Protein AF-0000000077102882 (afdb_homodimer)

Organism: NCBI:txid592028

pLDDT: mean 93.63, std 6.02, range [63.16, 98.5]

Foldseek 3Di:
DVVVVQVVQVQEAFVSFDALVRVCVVPVDDSVVVVVVVVVVVVVPADWAWDPPDSIHIGHYPDVVRSVVRVVVVVVVVVVVVVVVVVVVVVVVVVD/DVVVVQVVQVQEAFVSFDALVRVCVVPVDDSVVVVVVVVVVVVVPADWAWDPPDSIHIGHYPDVVRSVVRVVVVVVVVVVVVVVVVVVVVVVVVVD

Secondary structure (DSSP, 8-state):
-HHHHHHHTT-BSGGGPBPHHHHHHHH---HHHHHHHHHHHHHTT---EEE-STT-EEEB-SSHHHHHHHHHHHHHHHHHHHHHHHHHHHHHHHH-/-HHHHHHHTT-BSGGGPBPHHHHHHHH---HHHHHHHHHHHHHTT---EEE-STT-EEEB-SSHHHHHHHHHHHHHHHHHHHHHHHHHHHHHHHH-

Nearest PDB structures (foldseek):
  3v8j-assembly1_A  TM=8.888E-01  e=1.464E+00  Staphylococcus aureus A9781
  1bib-assembly1_A  TM=8.067E-01  e=9.179E-01  Escherichia coli
  4asn-assembly2_C-2  TM=6.740E-01  e=6.576E-01  Priestia megaterium
  8fi3-assembly1_A  TM=7.414E-01  e=1.121E+00  Klebsiella pneumoniae
  8f8u-assembly1_B  TM=8.762E-01  e=2.336E+00  Klebsiella pneumoniae subsp. pneumoniae 1158

Radius of gyration: 17.76 Å; Cα contacts (8 Å, |Δi|>4): 254; chains: 2; bounding box: 36×49×32 Å

Solvent-accessible surface area (backbone atoms only — not comparable to full-atom values): 10430 Å² total; per-residue (Å²): 110,63,66,57,52,31,59,74,64,58,10,51,20,78,94,36,32,41,31,68,67,55,50,23,68,77,68,72,45,52,70,68,55,50,56,51,50,51,52,53,41,26,62,72,61,45,69,71,37,70,40,86,64,83,87,30,24,40,19,34,61,71,47,68,67,50,50,52,50,40,49,52,50,50,52,51,48,43,50,54,51,50,52,32,46,48,43,55,50,51,52,55,56,70,73,93,111,64,67,57,52,30,60,75,65,56,10,52,20,80,93,38,30,41,30,67,66,55,49,25,68,76,69,73,43,49,70,68,56,48,55,50,49,50,52,53,40,25,62,73,62,45,69,70,38,70,42,85,64,82,88,30,23,39,19,34,62,72,47,68,67,49,49,50,51,41,50,52,50,51,52,51,49,43,49,54,50,50,52,32,47,49,43,55,48,50,53,54,56,70,74,93

Sequence (192 aa):
MIEAVLKEHNAVGIENALTITELCILTGKTIREITKAVEDERKSGVLICSRMEGKGGYFMPANDVEIQSQLASFERRIKSQSITLRVFRRYMKERAMIEAVLKEHNAVGIENALTITELCILTGKTIREITKAVEDERKSGVLICSRMEGKGGYFMPANDVEIQSQLASFERRIKSQSITLRVFRRYMKERA

Structure (mmCIF, N/CA/C/O backbone):
data_AF-0000000077102882-model_v1
#
loop_
_entity.id
_entity.type
_entity.pdbx_description
1 polymer 'Helix-turn-helix type 11 domain-containing protein'
#
loop_
_atom_site.group_PDB
_atom_site.id
_atom_site.type_symbol
_atom_site.label_atom_id
_atom_site.label_alt_id
_atom_site.label_comp_id
_atom_site.label_asym_id
_atom_site.label_entity_id
_atom_site.label_seq_id
_atom_site.pdbx_PDB_ins_code
_atom_site.Cartn_x
_atom_site.Cartn_y
_atom_site.Cartn_z
_atom_site.occupancy
_atom_site.B_iso_or_equiv
_atom_site.auth_seq_id
_atom_site.auth_comp_id
_atom_site.auth_asym_id
_atom_site.auth_atom_id
_atom_site.pdbx_PDB_model_num
ATOM 1 N N . MET A 1 1 ? 3.715 10.969 16.172 1 94.31 1 MET A N 1
ATOM 2 C CA . MET A 1 1 ? 5.109 11.062 15.758 1 94.31 1 MET A CA 1
ATOM 3 C C . MET A 1 1 ? 5.219 11.648 14.352 1 94.31 1 MET A C 1
ATOM 5 O O . MET A 1 1 ? 5.848 12.688 14.156 1 94.31 1 MET A O 1
ATOM 9 N N . ILE A 1 2 ? 4.461 11.102 13.328 1 97.94 2 ILE A N 1
ATOM 10 C CA . ILE A 1 2 ? 4.59 11.508 11.93 1 97.94 2 ILE A CA 1
ATOM 11 C C . ILE A 1 2 ? 4.039 12.922 11.758 1 97.94 2 ILE A C 1
ATOM 13 O O . ILE A 1 2 ? 4.695 13.781 11.164 1 97.94 2 ILE A O 1
ATOM 17 N N . GLU A 1 3 ? 2.93 13.117 12.352 1 98.19 3 GLU A N 1
ATOM 18 C CA . GLU A 1 3 ? 2.357 14.461 12.289 1 98.19 3 GLU A CA 1
ATOM 19 C C . GLU A 1 3 ? 3.344 15.508 12.797 1 98.19 3 GLU A C 1
ATOM 21 O O . GLU A 1 3 ? 3.514 16.562 12.18 1 98.19 3 GLU A O 1
ATOM 26 N N . ALA A 1 4 ? 3.936 15.188 13.914 1 97.94 4 ALA A N 1
ATOM 27 C CA . ALA A 1 4 ? 4.883 16.109 14.531 1 97.94 4 ALA A CA 1
ATOM 28 C C . ALA A 1 4 ? 6.043 16.422 13.586 1 97.94 4 ALA A C 1
ATOM 30 O O . ALA A 1 4 ? 6.441 17.578 13.43 1 97.94 4 ALA A O 1
ATOM 31 N N . VAL A 1 5 ? 6.57 15.43 12.922 1 98.31 5 VAL A N 1
ATOM 32 C CA . VAL A 1 5 ? 7.699 15.578 12.008 1 98.31 5 VAL A CA 1
ATOM 33 C C . VAL A 1 5 ? 7.277 16.406 10.797 1 98.31 5 VAL A C 1
ATOM 35 O O . VAL A 1 5 ? 8.016 17.281 10.344 1 98.31 5 VAL A O 1
ATOM 38 N N . LEU A 1 6 ? 6.078 16.141 10.289 1 98.5 6 LEU A N 1
ATOM 39 C CA . LEU A 1 6 ? 5.59 16.891 9.133 1 98.5 6 LEU A CA 1
ATOM 40 C C . LEU A 1 6 ? 5.438 18.375 9.461 1 98.5 6 LEU A C 1
ATOM 42 O O . LEU A 1 6 ? 5.832 19.234 8.664 1 98.5 6 LEU A O 1
ATOM 46 N N . LYS A 1 7 ? 4.953 18.594 10.625 1 97.81 7 LYS A N 1
ATOM 47 C CA . LYS A 1 7 ? 4.754 19.984 11.039 1 97.81 7 LYS A CA 1
ATOM 48 C C . LYS A 1 7 ? 6.09 20.672 11.297 1 97.81 7 LYS A C 1
ATOM 50 O O . LYS A 1 7 ? 6.289 21.828 10.875 1 97.81 7 LYS A O 1
ATOM 55 N N . GLU A 1 8 ? 6.945 19.984 11.914 1 98 8 GLU A N 1
ATOM 56 C CA . GLU A 1 8 ? 8.25 20.547 12.234 1 98 8 GLU A CA 1
ATOM 57 C C . GLU A 1 8 ? 9.023 20.906 10.961 1 98 8 GLU A C 1
ATOM 59 O O . GLU A 1 8 ? 9.789 21.875 10.945 1 98 8 GLU A O 1
ATOM 64 N N . HIS A 1 9 ? 8.719 20.219 9.922 1 98.19 9 HIS A N 1
ATOM 65 C CA . HIS A 1 9 ? 9.469 20.438 8.688 1 98.19 9 HIS A CA 1
ATOM 66 C C . HIS A 1 9 ? 8.609 21.109 7.625 1 98.19 9 HIS A C 1
ATOM 68 O O . HIS A 1 9 ? 8.945 21.062 6.438 1 98.19 9 HIS A O 1
ATOM 74 N N . ASN A 1 10 ? 7.473 21.578 7.988 1 97.94 10 ASN A N 1
ATOM 75 C CA . ASN A 1 10 ? 6.57 22.344 7.148 1 97.94 10 ASN A CA 1
ATOM 76 C C . ASN A 1 10 ? 6.145 21.562 5.91 1 97.94 10 ASN A C 1
ATOM 78 O O . ASN A 1 10 ? 6.125 22.109 4.805 1 97.94 10 ASN A O 1
ATOM 82 N N . ALA A 1 11 ? 5.918 20.328 6.188 1 98.25 11 ALA A N 1
ATOM 83 C CA . ALA A 1 11 ? 5.402 19.5 5.098 1 98.25 11 ALA A CA 1
ATOM 84 C C . ALA A 1 11 ? 3.895 19.688 4.945 1 98.25 11 ALA A C 1
ATOM 86 O O . ALA A 1 11 ? 3.127 18.75 5.176 1 98.25 11 ALA A O 1
ATOM 87 N N . VAL A 1 12 ? 3.596 20.906 4.516 1 97.94 12 VAL A N 1
ATOM 88 C CA . VAL A 1 12 ? 2.211 21.266 4.238 1 97.94 12 VAL A CA 1
ATOM 89 C C . VAL A 1 12 ? 2.01 21.422 2.732 1 97.94 12 VAL A C 1
ATOM 91 O O . VAL A 1 12 ? 2.67 22.25 2.098 1 97.94 12 VAL A O 1
ATOM 94 N N . GLY A 1 13 ? 1.126 20.594 2.152 1 97.5 13 GLY A N 1
ATOM 95 C CA . GLY A 1 13 ? 0.905 20.594 0.714 1 97.5 13 GLY A CA 1
ATOM 96 C C . GLY A 1 13 ? 1.833 19.641 -0.029 1 97.5 13 GLY A C 1
ATOM 97 O O . GLY A 1 13 ? 2.973 19.438 0.388 1 97.5 13 GLY A O 1
ATOM 98 N N . ILE A 1 14 ? 1.333 19.156 -1.112 1 95.69 14 ILE A N 1
ATOM 99 C CA . ILE A 1 14 ? 2.025 18.141 -1.888 1 95.69 14 ILE A CA 1
ATOM 100 C C . ILE A 1 14 ? 3.406 18.641 -2.299 1 95.69 14 ILE A C 1
ATOM 102 O O . ILE A 1 14 ? 4.363 17.875 -2.375 1 95.69 14 ILE A O 1
ATOM 106 N N . GLU A 1 15 ? 3.553 19.922 -2.525 1 95.12 15 GLU A N 1
ATOM 107 C CA . GLU A 1 15 ? 4.812 20.484 -2.998 1 95.12 15 GLU A CA 1
ATOM 108 C C . GLU A 1 15 ? 5.891 20.406 -1.922 1 95.12 15 GLU A C 1
ATOM 110 O O . GLU A 1 15 ? 7.082 20.531 -2.221 1 95.12 15 GLU A O 1
ATOM 115 N N . ASN A 1 16 ? 5.469 20.188 -0.679 1 97 16 ASN A N 1
ATOM 116 C CA . ASN A 1 16 ? 6.398 20.156 0.446 1 97 16 ASN A CA 1
ATOM 117 C C . ASN A 1 16 ? 6.457 18.766 1.085 1 97 16 ASN A C 1
ATOM 119 O O . ASN A 1 16 ? 6.957 18.609 2.199 1 97 16 ASN A O 1
ATOM 123 N N . ALA A 1 17 ? 5.957 17.75 0.398 1 97.69 17 ALA A N 1
ATOM 124 C CA . ALA A 1 17 ? 5.863 16.391 0.946 1 97.69 17 ALA A CA 1
ATOM 125 C C . ALA A 1 17 ? 7.238 15.867 1.337 1 97.69 17 ALA A C 1
ATOM 127 O O . ALA A 1 17 ? 8.242 16.188 0.693 1 97.69 17 ALA A O 1
ATOM 128 N N . LEU A 1 18 ? 7.246 15.086 2.367 1 97.38 18 LEU A N 1
ATOM 129 C CA . LEU A 1 18 ? 8.438 14.344 2.75 1 97.38 18 LEU A CA 1
ATOM 130 C C . LEU A 1 18 ? 8.367 12.906 2.25 1 97.38 18 LEU A C 1
ATOM 132 O O . LEU A 1 18 ? 7.371 12.219 2.471 1 97.38 18 LEU A O 1
ATOM 136 N N . THR A 1 19 ? 9.406 12.547 1.619 1 95.12 19 THR A N 1
ATOM 137 C CA . THR A 1 19 ? 9.461 11.172 1.137 1 95.12 19 THR A CA 1
ATOM 138 C C . THR A 1 19 ? 9.625 10.195 2.299 1 95.12 19 THR A C 1
ATOM 140 O O . THR A 1 19 ? 10.023 10.586 3.395 1 95.12 19 THR A O 1
ATOM 143 N N . ILE A 1 20 ? 9.344 8.953 1.983 1 90.75 20 ILE A N 1
ATOM 144 C CA . ILE A 1 20 ? 9.508 7.922 3 1 90.75 20 ILE A CA 1
ATOM 145 C C . ILE A 1 20 ? 10.969 7.852 3.436 1 90.75 20 ILE A C 1
ATOM 147 O O . ILE A 1 20 ? 11.258 7.648 4.617 1 90.75 20 ILE A O 1
ATOM 151 N N . THR A 1 21 ? 11.844 8.055 2.49 1 91.69 21 THR A N 1
ATOM 152 C CA . THR A 1 21 ? 13.273 8.055 2.803 1 91.69 21 THR A CA 1
ATOM 153 C C . THR A 1 21 ? 13.617 9.188 3.766 1 91.69 21 THR A C 1
ATOM 155 O O . THR A 1 21 ? 14.336 8.977 4.742 1 91.69 21 THR A O 1
ATOM 158 N N . GLU A 1 22 ? 13.125 10.336 3.504 1 96.5 22 GLU A N 1
ATOM 159 C CA . GLU A 1 22 ? 13.352 11.477 4.387 1 96.5 22 GLU A CA 1
ATOM 160 C C . GLU A 1 22 ? 12.789 11.219 5.781 1 96.5 22 GLU A C 1
ATOM 162 O O . GLU A 1 22 ? 13.43 11.523 6.785 1 96.5 22 GLU A O 1
ATOM 167 N N . LEU A 1 23 ? 11.641 10.641 5.887 1 97.38 23 LEU A N 1
ATOM 168 C CA . LEU A 1 23 ? 11.016 10.344 7.168 1 97.38 23 LEU A CA 1
ATOM 169 C C . LEU A 1 23 ? 11.828 9.305 7.941 1 97.38 23 LEU A C 1
ATOM 171 O O . LEU A 1 23 ? 11.961 9.406 9.164 1 97.38 23 LEU A O 1
ATOM 175 N N . CYS A 1 24 ? 12.359 8.359 7.164 1 96.12 24 CYS A N 1
ATOM 176 C CA . CYS A 1 24 ? 13.219 7.375 7.809 1 96.12 24 CYS A CA 1
ATOM 177 C C . CYS A 1 24 ? 14.438 8.039 8.438 1 96.12 24 CYS A C 1
ATOM 179 O O . CYS A 1 24 ? 14.789 7.742 9.578 1 96.12 24 CYS A O 1
ATOM 181 N N . ILE A 1 25 ? 15.039 8.883 7.727 1 97.12 25 ILE A N 1
ATOM 182 C CA . ILE A 1 25 ? 16.25 9.562 8.188 1 97.12 25 ILE A CA 1
ATOM 183 C C . ILE A 1 25 ? 15.906 10.453 9.383 1 97.12 25 ILE A C 1
ATOM 185 O O . ILE A 1 25 ? 16.609 10.438 10.398 1 97.12 25 ILE A O 1
ATOM 189 N N . LEU A 1 26 ? 14.836 11.156 9.344 1 97 26 LEU A N 1
ATOM 190 C CA . LEU A 1 26 ? 14.461 12.133 10.359 1 97 26 LEU A CA 1
ATOM 191 C C . LEU A 1 26 ? 14.023 11.438 11.641 1 97 26 LEU A C 1
ATOM 193 O O . LEU A 1 26 ? 14.203 11.977 12.734 1 97 26 LEU A O 1
ATOM 197 N N . THR A 1 27 ? 13.461 10.203 11.547 1 97.06 27 THR A N 1
ATOM 198 C CA . THR A 1 27 ? 12.859 9.562 12.719 1 97.06 27 THR A CA 1
ATOM 199 C C . THR A 1 27 ? 13.727 8.398 13.195 1 97.06 27 THR A C 1
ATOM 201 O O . THR A 1 27 ? 13.555 7.91 14.312 1 97.06 27 THR A O 1
ATOM 204 N N . GLY A 1 28 ? 14.57 7.832 12.312 1 96.75 28 GLY A N 1
ATOM 205 C CA . GLY A 1 28 ? 15.344 6.641 12.609 1 96.75 28 GLY A CA 1
ATOM 206 C C . GLY A 1 28 ? 14.516 5.367 12.57 1 96.75 28 GLY A C 1
ATOM 207 O O . GLY A 1 28 ? 14.906 4.352 13.148 1 96.75 28 GLY A O 1
ATOM 208 N N . LYS A 1 29 ? 13.367 5.445 11.969 1 96.31 29 LYS A N 1
ATOM 209 C CA . LYS A 1 29 ? 12.469 4.301 11.883 1 96.31 29 LYS A CA 1
ATOM 210 C C . LYS A 1 29 ? 12.555 3.631 10.516 1 96.31 29 LYS A C 1
ATOM 212 O O . LYS A 1 29 ? 13.023 4.238 9.555 1 96.31 29 LYS A O 1
ATOM 217 N N . THR A 1 30 ? 12.086 2.418 10.477 1 90.06 30 THR A N 1
ATOM 218 C CA . THR A 1 30 ? 12.031 1.687 9.219 1 90.06 30 THR A CA 1
ATOM 219 C C . THR A 1 30 ? 10.812 2.115 8.398 1 90.06 30 THR A C 1
ATOM 221 O O . THR A 1 30 ? 9.922 2.785 8.914 1 90.06 30 THR A O 1
ATOM 224 N N . ILE A 1 31 ? 10.828 1.719 7.164 1 86.06 31 ILE A N 1
ATOM 225 C CA . ILE A 1 31 ? 9.711 1.995 6.273 1 86.06 31 ILE A CA 1
ATOM 226 C C . ILE A 1 31 ? 8.43 1.411 6.859 1 86.06 31 ILE A C 1
ATOM 228 O O . ILE A 1 31 ? 7.391 2.078 6.887 1 86.06 31 ILE A O 1
ATOM 232 N N . ARG A 1 32 ? 8.492 0.225 7.359 1 85.94 32 ARG A N 1
ATOM 233 C CA . ARG A 1 32 ? 7.34 -0.455 7.941 1 85.94 32 ARG A CA 1
ATOM 234 C C . ARG A 1 32 ? 6.805 0.31 9.148 1 85.94 32 ARG A C 1
ATOM 236 O O . ARG A 1 32 ? 5.59 0.476 9.289 1 85.94 32 ARG A O 1
ATOM 243 N N . GLU A 1 33 ? 7.699 0.762 9.984 1 92.44 33 GLU A N 1
ATOM 244 C CA . GLU A 1 33 ? 7.297 1.505 11.172 1 92.44 33 GLU A CA 1
ATOM 245 C C . GLU A 1 33 ? 6.652 2.838 10.797 1 92.44 33 GLU A C 1
ATOM 247 O O . GLU A 1 33 ? 5.703 3.279 11.445 1 92.44 33 GLU A O 1
ATOM 252 N N . ILE A 1 34 ? 7.152 3.479 9.75 1 94.12 34 ILE A N 1
ATOM 253 C CA . ILE A 1 34 ? 6.594 4.75 9.297 1 94.12 34 ILE A CA 1
ATOM 254 C C . ILE A 1 34 ? 5.184 4.531 8.758 1 94.12 34 ILE A C 1
ATOM 256 O O . ILE A 1 34 ? 4.25 5.238 9.141 1 94.12 34 ILE A O 1
ATOM 260 N N . THR A 1 35 ? 5.07 3.572 7.898 1 91.31 35 THR A N 1
ATOM 261 C CA . THR A 1 35 ? 3.773 3.305 7.285 1 91.31 35 THR A CA 1
ATOM 262 C C . THR A 1 35 ? 2.742 2.93 8.344 1 91.31 35 THR A C 1
ATOM 264 O O . THR A 1 35 ? 1.597 3.381 8.289 1 91.31 35 THR A O 1
ATOM 267 N N . LYS A 1 36 ? 3.119 2.174 9.312 1 92.75 36 LYS A N 1
ATOM 268 C CA . LYS A 1 36 ? 2.23 1.819 10.414 1 92.75 36 LYS A CA 1
ATOM 269 C C . LYS A 1 36 ? 1.831 3.053 11.219 1 92.75 36 LYS A C 1
ATOM 271 O O . LYS A 1 36 ? 0.669 3.201 11.602 1 92.75 36 LYS A O 1
ATOM 276 N N . ALA A 1 37 ? 2.805 3.855 11.547 1 96.25 37 ALA A N 1
ATOM 277 C CA . ALA A 1 37 ? 2.541 5.07 12.312 1 96.25 37 ALA A CA 1
ATOM 278 C C . ALA A 1 37 ? 1.587 5.996 11.562 1 96.25 37 ALA A C 1
ATOM 280 O O . ALA A 1 37 ? 0.687 6.59 12.156 1 96.25 37 ALA A O 1
ATOM 281 N N . VAL A 1 38 ? 1.77 6.172 10.25 1 97.12 38 VAL A N 1
ATOM 282 C CA . VAL A 1 38 ? 0.879 6.984 9.422 1 97.12 38 VAL A CA 1
ATOM 283 C C . VAL A 1 38 ? -0.546 6.441 9.516 1 97.12 38 VAL A C 1
ATOM 285 O O . VAL A 1 38 ? -1.491 7.203 9.734 1 97.12 38 VAL A O 1
ATOM 288 N N . GLU A 1 39 ? -0.665 5.172 9.391 1 95.88 39 GLU A N 1
ATOM 289 C CA . GLU A 1 39 ? -1.979 4.539 9.445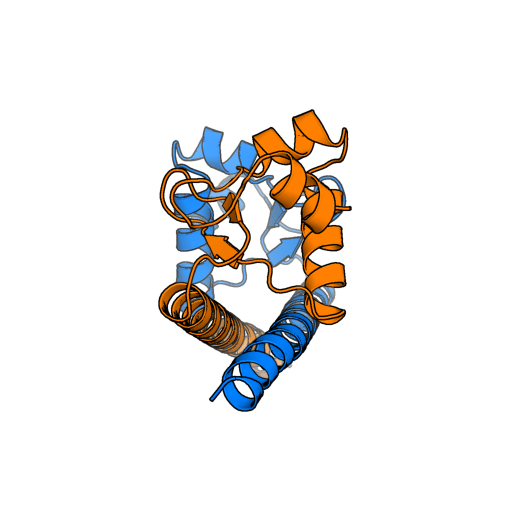 1 95.88 39 GLU A CA 1
ATOM 290 C C . GLU A 1 39 ? -2.648 4.77 10.797 1 95.88 39 GLU A C 1
ATOM 292 O O . GLU A 1 39 ? -3.828 5.121 10.859 1 95.88 39 GLU A O 1
ATOM 297 N N . ASP A 1 40 ? -1.915 4.562 11.773 1 96.62 40 ASP A N 1
ATOM 298 C CA . ASP A 1 40 ? -2.455 4.719 13.125 1 96.62 40 ASP A CA 1
ATOM 299 C C . ASP A 1 40 ? -2.904 6.16 13.367 1 96.62 40 ASP A C 1
ATOM 301 O O . ASP A 1 40 ? -3.957 6.395 13.969 1 96.62 40 ASP A O 1
ATOM 305 N N . GLU A 1 41 ? -2.133 7.07 12.992 1 97.88 41 GLU A N 1
ATOM 306 C CA . GLU A 1 41 ? -2.469 8.477 13.195 1 97.88 41 GLU A CA 1
ATOM 307 C C . GLU A 1 41 ? -3.672 8.883 12.352 1 97.88 41 GLU A C 1
ATOM 309 O O . GLU A 1 41 ? -4.516 9.664 12.797 1 97.88 41 GLU A O 1
ATOM 314 N N . ARG A 1 42 ? -3.719 8.367 11.133 1 97 42 ARG A N 1
ATOM 315 C CA . ARG A 1 42 ? -4.91 8.609 10.32 1 97 42 ARG A CA 1
ATOM 316 C C . ARG A 1 42 ? -6.164 8.117 11.031 1 97 42 ARG A C 1
ATOM 318 O O . ARG A 1 42 ? -7.164 8.836 11.102 1 97 42 ARG A O 1
ATOM 325 N N . LYS A 1 43 ? -6.098 6.992 11.539 1 95.56 43 LYS A N 1
ATOM 326 C CA . LYS A 1 43 ? -7.242 6.387 12.211 1 95.56 43 LYS A CA 1
ATOM 327 C C . LYS A 1 43 ? -7.633 7.18 13.453 1 95.56 43 LYS A C 1
ATOM 329 O O . LYS A 1 43 ? -8.805 7.199 13.844 1 95.56 43 LYS A O 1
ATOM 334 N N . SER A 1 44 ? -6.645 7.82 13.992 1 95.81 44 SER A N 1
ATOM 335 C CA . SER A 1 44 ? -6.891 8.602 15.203 1 95.81 44 SER A CA 1
ATOM 336 C C . SER A 1 44 ? -7.391 10 14.859 1 95.81 44 SER A C 1
ATOM 338 O O . SER A 1 44 ? -7.629 10.82 15.75 1 95.81 44 SER A O 1
ATOM 340 N N . GLY A 1 45 ? -7.395 10.312 13.57 1 95.12 45 GLY A N 1
ATOM 341 C CA . GLY A 1 45 ? -8.031 11.57 13.195 1 95.12 45 GLY A CA 1
ATOM 342 C C . GLY A 1 45 ? -7.086 12.547 12.531 1 95.12 45 GLY A C 1
ATOM 343 O O . GLY A 1 45 ? -7.488 13.656 12.164 1 95.12 45 GLY A O 1
ATOM 344 N N . VAL A 1 46 ? -5.875 12.188 12.406 1 96.94 46 VAL A N 1
ATOM 345 C CA . VAL A 1 46 ? -4.906 13.086 11.789 1 96.94 46 VAL A CA 1
ATOM 346 C C . VAL A 1 46 ? -4.996 12.977 10.273 1 96.94 46 VAL A C 1
ATOM 348 O O . VAL A 1 46 ? -4.992 11.875 9.719 1 96.94 46 VAL A O 1
ATOM 351 N N . LEU A 1 47 ? -5.031 14.117 9.57 1 97.56 47 LEU A N 1
ATOM 352 C CA . LEU A 1 47 ? -5.199 14.117 8.117 1 97.56 47 LEU A CA 1
ATOM 353 C C . LEU A 1 47 ? -3.848 14.109 7.414 1 97.56 47 LEU A C 1
ATOM 355 O O . LEU A 1 47 ? -3.416 15.133 6.879 1 97.56 47 LEU A O 1
ATOM 359 N N . ILE A 1 48 ? -3.277 12.969 7.395 1 98.31 48 ILE A N 1
ATOM 360 C CA . ILE A 1 48 ? -2.025 12.805 6.664 1 98.31 48 ILE A CA 1
ATOM 361 C C . ILE A 1 48 ? -2.318 12.328 5.242 1 98.31 48 ILE A C 1
ATOM 363 O O . ILE A 1 48 ? -2.943 11.281 5.047 1 98.31 48 ILE A O 1
ATOM 367 N N . CYS A 1 49 ? -1.881 13.086 4.273 1 97.94 49 CYS A N 1
ATOM 368 C CA . CYS A 1 49 ? -2.01 12.711 2.869 1 97.94 49 CYS A CA 1
ATOM 369 C C . CYS A 1 49 ? -0.75 12.008 2.371 1 97.94 49 CYS A C 1
ATOM 371 O O . CYS A 1 49 ? 0.327 12.188 2.945 1 97.94 49 CYS A O 1
ATOM 373 N N . SER A 1 50 ? -0.951 11.242 1.345 1 96.5 50 SER A N 1
ATOM 374 C CA . SER A 1 50 ? 0.178 10.555 0.722 1 96.5 50 SER A CA 1
ATOM 375 C C . SER A 1 50 ? 0.024 10.5 -0.794 1 96.5 50 SER A C 1
ATOM 377 O O . SER A 1 50 ? -1.096 10.461 -1.309 1 96.5 50 SER A O 1
ATOM 379 N N . ARG A 1 51 ? 1.106 10.57 -1.451 1 91.12 51 ARG A N 1
ATOM 380 C CA . ARG A 1 51 ? 1.162 10.406 -2.9 1 91.12 51 ARG A CA 1
ATOM 381 C C . ARG A 1 51 ? 2.299 9.469 -3.301 1 91.12 51 ARG A C 1
ATOM 383 O O . ARG A 1 51 ? 3.418 9.594 -2.797 1 91.12 51 ARG A O 1
ATOM 390 N N . MET A 1 52 ? 2.016 8.484 -4.117 1 78.19 52 MET A N 1
ATOM 391 C CA . MET A 1 52 ? 2.994 7.492 -4.559 1 78.19 52 MET A CA 1
ATOM 392 C C . MET A 1 52 ? 3.615 7.902 -5.891 1 78.19 52 MET A C 1
ATOM 394 O O . MET A 1 52 ? 4.676 7.398 -6.266 1 78.19 52 MET A O 1
ATOM 398 N N . GLU A 1 53 ? 2.992 8.844 -6.594 1 76.5 53 GLU A N 1
ATOM 399 C CA . GLU A 1 53 ? 3.477 9.242 -7.914 1 76.5 53 GLU A CA 1
ATOM 400 C C . GLU A 1 53 ? 4.453 10.406 -7.816 1 76.5 53 GLU A C 1
ATOM 402 O O . GLU A 1 53 ? 4.305 11.281 -6.953 1 76.5 53 GLU A O 1
ATOM 407 N N . GLY A 1 54 ? 5.465 10.367 -8.766 1 75.75 54 GLY A N 1
ATOM 408 C CA . GLY A 1 54 ? 6.461 11.43 -8.734 1 75.75 54 GLY A CA 1
ATOM 409 C C . GLY A 1 54 ? 7.391 11.344 -7.543 1 75.75 54 GLY A C 1
ATOM 410 O O . GLY A 1 54 ? 7.859 10.266 -7.188 1 75.75 54 GLY A O 1
ATOM 411 N N . LYS A 1 55 ? 7.891 12.664 -7.008 1 73.94 55 LYS A N 1
ATOM 412 C CA . LYS A 1 55 ? 8.711 12.633 -5.801 1 73.94 55 LYS A CA 1
ATOM 413 C C . LYS A 1 55 ? 7.957 12 -4.637 1 73.94 55 LYS A C 1
ATOM 415 O O . LYS A 1 55 ? 8.516 11.195 -3.891 1 73.94 55 LYS A O 1
ATOM 420 N N . GLY A 1 56 ? 6.543 12.281 -4.684 1 82.44 56 GLY A N 1
ATOM 421 C CA . GLY A 1 56 ? 5.59 11.695 -3.754 1 82.44 56 GLY A CA 1
ATOM 422 C C . GLY A 1 56 ? 5.996 11.867 -2.301 1 82.44 56 GLY A C 1
ATOM 423 O O . GLY A 1 56 ? 6.848 12.695 -1.981 1 82.44 56 GLY A O 1
ATOM 424 N N . GLY A 1 57 ? 5.254 11.312 -1.321 1 95.19 57 GLY A N 1
ATOM 425 C CA . GLY A 1 57 ? 5.508 11.367 0.11 1 95.19 57 GLY A CA 1
ATOM 426 C C . GLY A 1 57 ? 4.277 11.719 0.922 1 95.19 57 GLY A C 1
ATOM 427 O O . GLY A 1 57 ? 3.15 11.547 0.458 1 95.19 57 GLY A O 1
ATOM 428 N N . TYR A 1 58 ? 4.625 12.07 2.121 1 98.12 58 TYR A N 1
ATOM 429 C CA . TYR A 1 58 ? 3.582 12.359 3.1 1 98.12 58 TYR A CA 1
ATOM 430 C C . TYR A 1 58 ? 3.549 13.844 3.436 1 98.12 58 TYR A C 1
ATOM 432 O O . TYR A 1 58 ? 4.594 14.5 3.482 1 98.12 58 TYR A O 1
ATOM 440 N N . PHE A 1 59 ? 2.371 14.38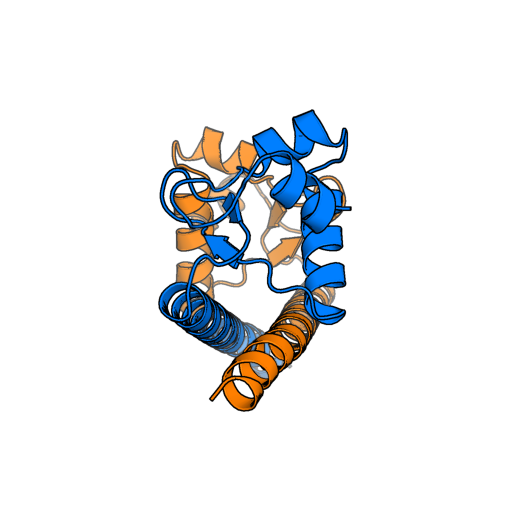3 3.646 1 98.5 59 PHE A N 1
ATOM 441 C CA . PHE A 1 59 ? 2.229 15.805 3.932 1 98.5 59 PHE A CA 1
ATOM 442 C C . PHE A 1 59 ? 0.894 16.094 4.609 1 98.5 59 PHE A C 1
ATOM 444 O O . PHE A 1 59 ? -0.04 15.297 4.516 1 98.5 59 PHE A O 1
ATOM 451 N N . MET A 1 60 ? 0.884 17.188 5.34 1 98.31 60 MET A N 1
ATOM 452 C CA . MET A 1 60 ? -0.386 17.75 5.793 1 98.31 60 MET A CA 1
ATOM 453 C C . MET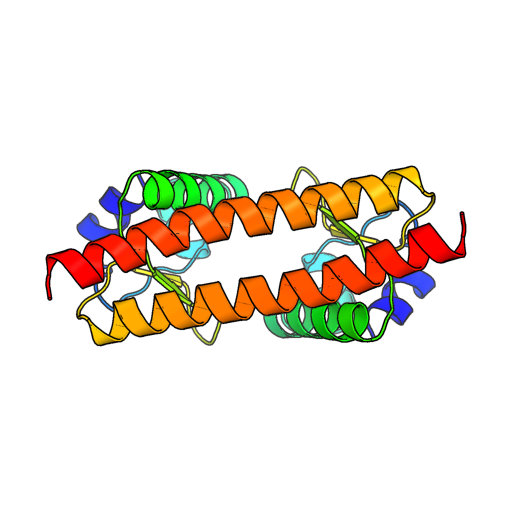 A 1 60 ? -1.097 18.469 4.652 1 98.31 60 MET A C 1
ATOM 455 O O . MET A 1 60 ? -0.461 19.188 3.869 1 98.31 60 MET A O 1
ATOM 459 N N . PRO A 1 61 ? -2.438 18.281 4.578 1 97.94 61 PRO A N 1
ATOM 460 C CA . PRO A 1 61 ? -3.121 18.984 3.492 1 97.94 61 PRO A CA 1
ATOM 461 C C . PRO A 1 61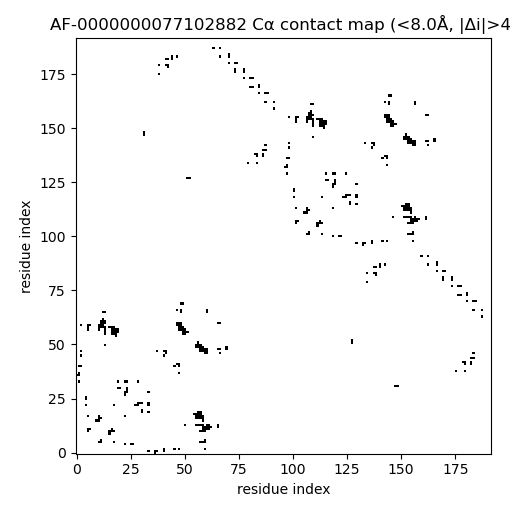 ? -3.09 20.516 3.66 1 97.94 61 PRO A C 1
ATOM 463 O O . PRO A 1 61 ? -3.205 21.016 4.781 1 97.94 61 PRO A O 1
ATOM 466 N N . ALA A 1 62 ? -2.91 21.203 2.465 1 97.44 62 ALA A N 1
ATOM 467 C CA . ALA A 1 62 ? -2.889 22.672 2.482 1 97.44 62 ALA A CA 1
ATOM 468 C C . ALA A 1 62 ? -4.293 23.234 2.307 1 97.44 62 ALA A C 1
ATOM 470 O O . ALA A 1 62 ? -4.555 24.391 2.676 1 97.44 62 ALA A O 1
ATOM 471 N N . ASN A 1 63 ? -5.184 22.406 1.637 1 96.25 63 ASN A N 1
ATOM 472 C CA . ASN A 1 63 ? -6.535 22.875 1.329 1 96.25 63 ASN A CA 1
ATOM 473 C C . ASN A 1 63 ? -7.488 21.703 1.105 1 96.25 63 ASN A C 1
ATOM 475 O O . ASN A 1 63 ? -7.078 20.547 1.169 1 96.25 63 ASN A O 1
ATOM 479 N N . ASP A 1 64 ? -8.727 22.078 0.79 1 94.75 64 ASP A N 1
ATOM 480 C CA . ASP A 1 64 ? -9.766 21.062 0.646 1 94.75 64 ASP A CA 1
ATOM 481 C C . ASP A 1 64 ? -9.547 20.234 -0.614 1 94.75 64 ASP A C 1
ATOM 483 O O . ASP A 1 64 ? -9.922 19.062 -0.664 1 94.75 64 ASP A O 1
ATOM 487 N N . VAL A 1 65 ? -8.914 20.859 -1.548 1 96.06 65 VAL A N 1
ATOM 488 C CA . VAL A 1 65 ? -8.672 20.156 -2.803 1 96.06 65 VAL A CA 1
ATOM 489 C C . VAL A 1 65 ? -7.746 18.969 -2.553 1 96.06 65 VAL A C 1
ATOM 491 O O . VAL A 1 65 ? -7.961 17.875 -3.096 1 96.06 65 VAL A O 1
ATOM 494 N N . GLU A 1 66 ? -6.793 19.125 -1.669 1 96.38 66 GLU A N 1
ATOM 495 C CA . GLU A 1 66 ? -5.863 18.047 -1.351 1 96.38 66 GLU A CA 1
ATOM 496 C C . GLU A 1 66 ? -6.535 16.969 -0.512 1 96.38 66 GLU A C 1
ATOM 498 O O . GLU A 1 66 ? -6.227 15.781 -0.654 1 96.38 66 GLU A O 1
ATOM 503 N N . ILE A 1 67 ? -7.445 17.359 0.33 1 96.44 67 ILE A N 1
ATOM 504 C CA . ILE A 1 67 ? -8.203 16.391 1.117 1 96.44 67 ILE A CA 1
ATOM 505 C C . ILE A 1 67 ? -9.094 15.562 0.196 1 96.44 67 ILE A C 1
ATOM 507 O O . ILE A 1 67 ? -9.133 14.336 0.302 1 96.44 67 ILE A O 1
ATOM 511 N N . GLN A 1 68 ? -9.719 16.25 -0.737 1 96 68 GLN A N 1
ATOM 512 C CA . GLN A 1 68 ? -10.578 15.562 -1.691 1 96 68 GLN A CA 1
ATOM 513 C C . GLN A 1 68 ? -9.773 14.609 -2.566 1 96 68 GLN A C 1
ATOM 515 O O . GLN A 1 68 ? -10.227 13.508 -2.877 1 96 68 GLN A O 1
ATOM 520 N N . SER A 1 69 ? -8.602 15.086 -2.932 1 95.38 69 SER A N 1
ATOM 521 C CA . SER A 1 69 ? -7.73 14.234 -3.732 1 95.38 69 SER A CA 1
ATOM 522 C C . SER A 1 69 ? -7.324 12.984 -2.965 1 95.38 69 SER A C 1
ATOM 524 O O . SER A 1 69 ? -7.254 11.891 -3.541 1 95.38 69 SER A O 1
ATOM 526 N N . GLN A 1 70 ? -7.031 13.133 -1.688 1 96.56 70 GLN A N 1
ATOM 527 C CA . GLN A 1 70 ? -6.668 11.992 -0.857 1 96.56 70 GLN A CA 1
ATOM 528 C C . GLN A 1 70 ? -7.836 11.016 -0.716 1 96.56 70 GLN A C 1
ATOM 530 O O . GLN A 1 70 ? -7.652 9.797 -0.785 1 96.56 70 GLN A O 1
ATOM 535 N N . LEU A 1 71 ? -9.062 11.57 -0.563 1 95.62 71 LEU A N 1
ATOM 536 C CA . LEU A 1 71 ? -10.266 10.75 -0.49 1 95.62 71 LEU A CA 1
ATOM 537 C C . LEU A 1 71 ? -10.438 9.914 -1.759 1 95.62 71 LEU A C 1
ATOM 539 O O . LEU A 1 71 ? -10.695 8.711 -1.688 1 95.62 71 LEU A O 1
ATOM 543 N N . ALA A 1 72 ? -10.273 10.562 -2.869 1 95.38 72 ALA A N 1
ATOM 544 C CA . ALA A 1 72 ? -10.398 9.867 -4.148 1 95.38 72 ALA A CA 1
ATOM 545 C C . ALA A 1 72 ? -9.359 8.758 -4.277 1 95.38 72 ALA A C 1
ATOM 547 O O . ALA A 1 72 ? -9.664 7.68 -4.797 1 95.38 72 ALA A O 1
ATOM 548 N N . SER A 1 73 ? -8.156 9.055 -3.797 1 93.94 73 SER A N 1
ATOM 549 C CA . SER A 1 73 ? -7.086 8.07 -3.865 1 93.94 73 SER A CA 1
ATOM 550 C C . SER A 1 73 ? -7.406 6.848 -3.014 1 93.94 73 SER A C 1
ATOM 552 O O . SER A 1 73 ? -7.16 5.711 -3.432 1 93.94 73 SER A O 1
ATOM 554 N N . PHE A 1 74 ? -7.93 7 -1.77 1 93.75 74 PHE A N 1
ATOM 555 C CA . PHE A 1 74 ? -8.328 5.887 -0.919 1 93.75 74 PHE A CA 1
ATOM 556 C C . PHE A 1 74 ? -9.406 5.043 -1.601 1 93.75 74 PHE A C 1
ATOM 558 O O . PHE A 1 74 ? -9.328 3.812 -1.599 1 93.75 74 PHE A O 1
ATOM 565 N N . GLU A 1 75 ? -10.383 5.746 -2.227 1 94.12 75 GLU A N 1
ATOM 566 C CA . GLU A 1 75 ? -11.484 5.031 -2.869 1 94.12 75 GLU A CA 1
ATOM 567 C C . GLU A 1 75 ? -10.984 4.191 -4.043 1 94.12 75 GLU A C 1
ATOM 569 O O . GLU A 1 75 ? -11.422 3.055 -4.227 1 94.12 75 GLU A O 1
ATOM 574 N N . ARG A 1 76 ? -10.102 4.797 -4.836 1 91.88 76 ARG A N 1
ATOM 575 C CA . ARG A 1 76 ? -9.516 4.062 -5.953 1 91.88 76 ARG A CA 1
ATOM 576 C C . ARG A 1 76 ? -8.742 2.846 -5.465 1 91.88 76 ARG A C 1
ATOM 578 O O . ARG A 1 76 ? -8.836 1.765 -6.051 1 91.88 76 ARG A O 1
ATOM 585 N N . ARG A 1 77 ? -8.023 2.945 -4.406 1 89.75 77 ARG A N 1
ATOM 586 C CA . ARG A 1 77 ? -7.23 1.851 -3.855 1 89.75 77 ARG A CA 1
ATOM 587 C C . ARG A 1 77 ? -8.125 0.74 -3.318 1 89.75 77 ARG A C 1
ATOM 589 O O . ARG A 1 77 ? -7.879 -0.441 -3.566 1 89.75 77 ARG A O 1
ATOM 596 N N . ILE A 1 78 ? -9.117 1.158 -2.609 1 92.56 78 ILE A N 1
ATOM 597 C CA . ILE A 1 78 ? -10.07 0.191 -2.068 1 92.56 78 ILE A CA 1
ATOM 598 C C . ILE A 1 78 ? -10.727 -0.584 -3.209 1 92.56 78 ILE A C 1
ATOM 600 O O . ILE A 1 78 ? -10.844 -1.811 -3.148 1 92.56 78 ILE A O 1
ATOM 604 N N . LYS A 1 79 ? -11.117 0.187 -4.211 1 92.75 79 LYS A N 1
ATOM 605 C CA . LYS A 1 79 ? -11.734 -0.455 -5.367 1 92.75 79 LYS A CA 1
ATOM 606 C C . LYS A 1 79 ? -10.781 -1.453 -6.016 1 92.75 79 LYS A C 1
ATOM 608 O O . LYS A 1 79 ? -11.172 -2.578 -6.336 1 92.75 79 LYS A O 1
ATOM 613 N N . SER A 1 80 ? -9.586 -1.003 -6.223 1 92.69 80 SER A N 1
ATOM 614 C CA . SER A 1 80 ? -8.586 -1.861 -6.848 1 92.69 80 SER A CA 1
ATOM 615 C C . SER A 1 80 ? -8.352 -3.125 -6.027 1 92.69 80 SER A C 1
ATOM 617 O O . SER A 1 80 ? -8.336 -4.23 -6.57 1 92.69 80 SER A O 1
ATOM 619 N N . GLN A 1 81 ? -8.203 -3.035 -4.742 1 92.5 81 GLN A N 1
ATOM 620 C CA . GLN A 1 81 ? -7.973 -4.176 -3.859 1 92.5 81 GLN A CA 1
ATOM 621 C C . GLN A 1 81 ? -9.18 -5.109 -3.842 1 92.5 81 GLN A C 1
ATOM 623 O O . GLN A 1 81 ? -9.031 -6.328 -3.725 1 92.5 81 GLN A O 1
ATOM 628 N N . SER A 1 82 ? -10.383 -4.516 -3.959 1 92.31 82 SER A N 1
ATOM 629 C CA . SER A 1 82 ? -11.609 -5.316 -3.969 1 92.31 82 SER A CA 1
ATOM 630 C C . SER A 1 82 ? -11.688 -6.188 -5.219 1 92.31 82 SER A C 1
ATOM 632 O O . SER A 1 82 ? -12.148 -7.328 -5.156 1 92.31 82 SER A O 1
ATOM 634 N N . ILE A 1 83 ? -11.281 -5.605 -6.34 1 93.06 83 ILE A N 1
ATOM 635 C CA . ILE A 1 83 ? -11.242 -6.371 -7.582 1 93.06 83 ILE A CA 1
ATOM 636 C C . ILE A 1 83 ? -10.297 -7.555 -7.434 1 93.06 83 ILE A C 1
ATOM 638 O O . ILE A 1 83 ? -10.648 -8.688 -7.758 1 93.06 83 ILE A O 1
ATOM 642 N N . THR A 1 84 ? -9.18 -7.324 -6.879 1 93.56 84 THR A N 1
ATOM 643 C CA . THR A 1 84 ? -8.188 -8.375 -6.68 1 93.56 84 THR A CA 1
ATOM 644 C C . THR A 1 84 ? -8.703 -9.422 -5.695 1 93.56 84 THR A C 1
ATOM 646 O O . THR A 1 84 ? -8.484 -10.617 -5.891 1 93.56 84 THR A O 1
ATOM 649 N N . LEU A 1 85 ? -9.32 -8.977 -4.633 1 94.25 85 LEU A N 1
ATOM 650 C CA . LEU A 1 85 ? -9.898 -9.875 -3.645 1 94.25 85 LEU A CA 1
ATOM 651 C C . LEU A 1 85 ? -10.867 -10.852 -4.301 1 94.25 85 LEU A C 1
ATOM 653 O O . LEU A 1 85 ? -10.875 -12.047 -3.98 1 94.25 85 LEU A O 1
ATOM 657 N N . ARG A 1 86 ? -11.68 -10.422 -5.23 1 94.19 86 ARG A N 1
ATOM 658 C CA . ARG A 1 86 ? -12.648 -11.273 -5.918 1 94.19 86 ARG A CA 1
ATOM 659 C C . ARG A 1 86 ? -11.945 -12.32 -6.77 1 94.19 86 ARG A C 1
ATOM 661 O O . ARG A 1 86 ? -12.414 -13.461 -6.867 1 94.19 86 ARG A O 1
ATOM 668 N N . VAL A 1 87 ? -10.906 -11.891 -7.352 1 93.62 87 VAL A N 1
ATOM 669 C CA . VAL A 1 87 ? -10.133 -12.812 -8.18 1 93.62 87 VAL A CA 1
ATOM 670 C C . VAL A 1 87 ? -9.617 -13.969 -7.328 1 93.62 87 VAL A C 1
ATOM 672 O O . VAL A 1 87 ? -9.766 -15.133 -7.703 1 93.62 87 VAL A O 1
ATOM 675 N N . PHE A 1 88 ? -9.07 -13.672 -6.145 1 95 88 PHE A N 1
ATOM 676 C CA . PHE A 1 88 ? -8.555 -14.695 -5.242 1 95 88 PHE A CA 1
ATOM 677 C C . PHE A 1 88 ? -9.688 -15.57 -4.719 1 95 88 PHE A C 1
ATOM 679 O O . PHE A 1 88 ? -9.547 -16.797 -4.648 1 95 88 PHE A O 1
ATOM 686 N N . ARG A 1 89 ? -10.773 -14.961 -4.395 1 93.56 89 ARG A N 1
ATOM 687 C CA . ARG A 1 89 ? -11.922 -15.688 -3.871 1 93.56 89 ARG A CA 1
ATOM 688 C C . ARG A 1 89 ? -12.484 -16.656 -4.91 1 93.56 89 ARG A C 1
ATOM 690 O O . ARG A 1 89 ? -12.844 -17.781 -4.586 1 93.56 89 ARG A O 1
ATOM 697 N N . ARG A 1 90 ? -12.586 -16.141 -6.125 1 92.5 90 ARG A N 1
ATOM 698 C CA . ARG A 1 90 ? -13.094 -16.969 -7.207 1 92.5 90 ARG A CA 1
ATOM 699 C C . ARG A 1 90 ? -12.219 -18.219 -7.395 1 92.5 90 ARG A C 1
ATOM 701 O O . ARG A 1 90 ? -12.727 -19.312 -7.613 1 92.5 90 ARG A O 1
ATOM 708 N N . TYR A 1 91 ? -10.93 -18.016 -7.336 1 90.31 91 TYR A N 1
ATOM 709 C CA . TYR A 1 91 ? -10.008 -19.141 -7.449 1 90.31 91 TYR A CA 1
ATOM 710 C C . TYR A 1 91 ? -10.273 -20.172 -6.363 1 90.31 91 TYR A C 1
ATOM 712 O O . TYR A 1 91 ? -10.305 -21.375 -6.637 1 90.31 91 TYR A O 1
ATOM 720 N N . MET A 1 92 ? -10.414 -19.734 -5.129 1 90 92 MET A N 1
ATOM 721 C CA . MET A 1 92 ? -10.633 -20.625 -3.998 1 90 92 MET A CA 1
ATOM 722 C C . MET A 1 92 ? -11.961 -21.359 -4.141 1 90 92 MET A C 1
ATOM 724 O O . MET A 1 92 ? -12.062 -22.531 -3.768 1 90 92 MET A O 1
ATOM 728 N N . LYS A 1 93 ? -12.938 -20.75 -4.664 1 88.75 93 LYS A N 1
ATOM 729 C CA . LYS A 1 93 ? -14.258 -21.344 -4.844 1 88.75 93 LYS A CA 1
ATOM 730 C C . LYS A 1 93 ? -14.227 -22.422 -5.93 1 88.75 93 LYS A C 1
ATOM 732 O O . LYS A 1 93 ? -14.891 -23.453 -5.812 1 88.75 93 LYS A O 1
ATOM 737 N N . GLU A 1 94 ? -13.523 -22.141 -6.953 1 87.19 94 GLU A N 1
ATOM 738 C CA . GLU A 1 94 ? -13.461 -23.047 -8.086 1 87.19 94 GLU A CA 1
ATOM 739 C C . GLU A 1 94 ? -12.633 -24.281 -7.754 1 87.19 94 GLU A C 1
ATOM 741 O O . GLU A 1 94 ? -12.805 -25.344 -8.367 1 87.19 94 GLU A O 1
ATOM 746 N N . ARG A 1 95 ? -11.727 -24.141 -6.836 1 76.88 95 ARG A N 1
ATOM 747 C CA . ARG A 1 95 ? -10.898 -25.297 -6.457 1 76.88 95 ARG A CA 1
ATOM 748 C C . ARG A 1 95 ? -11.547 -26.078 -5.328 1 76.88 95 ARG A C 1
ATOM 750 O O . ARG A 1 95 ? -11.125 -27.203 -5.027 1 76.88 95 ARG A O 1
ATOM 757 N N . ALA A 1 96 ? -12.406 -25.391 -4.652 1 63.16 96 ALA A N 1
ATOM 758 C CA . ALA A 1 96 ? -13.156 -26.141 -3.654 1 63.16 96 ALA A CA 1
ATOM 759 C C . ALA A 1 96 ? -14.234 -27 -4.312 1 63.16 96 ALA A C 1
ATOM 761 O O . ALA A 1 96 ? -14.789 -26.625 -5.352 1 63.16 96 ALA A O 1
ATOM 762 N N . MET B 1 1 ? 4.598 -10 -16.844 1 94.38 1 MET B N 1
ATOM 763 C CA . MET B 1 1 ? 6.012 -9.75 -16.562 1 94.38 1 MET B CA 1
ATOM 764 C C . MET B 1 1 ? 6.402 -10.273 -15.188 1 94.38 1 MET B C 1
ATOM 766 O O . MET B 1 1 ? 7.273 -11.133 -15.07 1 94.38 1 MET B O 1
ATOM 770 N N . ILE B 1 2 ? 5.641 -9.906 -14.078 1 97.94 2 ILE B N 1
ATOM 771 C CA . ILE B 1 2 ? 6.008 -10.258 -12.711 1 97.94 2 ILE B CA 1
ATOM 772 C C . ILE B 1 2 ? 5.832 -11.758 -12.5 1 97.94 2 ILE B C 1
ATOM 774 O O . ILE B 1 2 ? 6.73 -12.43 -11.984 1 97.94 2 ILE B O 1
ATOM 778 N N . GLU B 1 3 ? 4.75 -12.227 -12.984 1 98.19 3 GLU B N 1
ATOM 779 C CA . GLU B 1 3 ? 4.523 -13.664 -12.875 1 98.19 3 GLU B CA 1
ATOM 780 C C . GLU B 1 3 ? 5.676 -14.445 -13.5 1 98.19 3 GLU B C 1
ATOM 782 O O . GLU B 1 3 ? 6.16 -15.422 -12.914 1 98.19 3 GLU B O 1
ATOM 787 N N . ALA B 1 4 ? 6.055 -14.008 -14.656 1 98 4 ALA B N 1
ATOM 788 C CA . ALA B 1 4 ? 7.125 -14.688 -15.375 1 98 4 ALA B CA 1
ATOM 789 C C . ALA B 1 4 ? 8.414 -14.688 -14.562 1 98 4 ALA B C 1
ATOM 791 O O . ALA B 1 4 ? 9.094 -15.719 -14.469 1 98 4 ALA B O 1
ATOM 792 N N . VAL B 1 5 ? 8.758 -13.594 -13.961 1 98.31 5 VAL B N 1
ATOM 793 C CA . VAL B 1 5 ? 9.977 -13.453 -13.172 1 98.31 5 VAL B CA 1
ATOM 794 C C . VAL B 1 5 ? 9.898 -14.336 -11.93 1 98.31 5 VAL B C 1
ATOM 796 O O . VAL B 1 5 ? 10.867 -15.008 -11.57 1 98.31 5 VAL B O 1
ATOM 799 N N . LEU B 1 6 ? 8.742 -14.383 -11.289 1 98.5 6 LEU B N 1
ATOM 800 C CA . LEU B 1 6 ? 8.57 -15.203 -10.102 1 98.5 6 LEU B CA 1
ATOM 801 C C . LEU B 1 6 ? 8.75 -16.688 -10.422 1 98.5 6 LEU B C 1
ATOM 803 O O . LEU B 1 6 ? 9.422 -17.406 -9.688 1 98.5 6 LEU B O 1
ATOM 807 N N . LYS B 1 7 ? 8.211 -17.047 -11.531 1 97.81 7 LYS B N 1
ATOM 808 C CA . LYS B 1 7 ? 8.312 -18.438 -11.945 1 97.81 7 LYS B CA 1
ATOM 809 C C . LYS B 1 7 ? 9.742 -18.797 -12.344 1 97.81 7 LYS B C 1
ATOM 811 O O . LYS B 1 7 ? 10.258 -19.844 -11.953 1 97.81 7 LYS B O 1
ATOM 816 N N . GLU B 1 8 ? 10.336 -17.906 -13.055 1 98 8 GLU B N 1
ATOM 817 C CA . GLU B 1 8 ? 11.703 -18.141 -13.508 1 98 8 GLU B CA 1
ATOM 818 C C . GLU B 1 8 ? 12.664 -18.281 -12.328 1 98 8 GLU B C 1
ATOM 820 O O . GLU B 1 8 ? 13.633 -19.047 -12.398 1 98 8 GLU B O 1
ATOM 825 N N . HIS B 1 9 ? 12.32 -17.688 -11.25 1 98.19 9 HIS B N 1
ATOM 826 C CA . HIS B 1 9 ? 13.227 -17.688 -10.102 1 98.19 9 HIS B CA 1
ATOM 827 C C . HIS B 1 9 ? 12.664 -18.531 -8.961 1 98.19 9 HIS B C 1
ATOM 829 O O . HIS B 1 9 ? 13.094 -18.406 -7.816 1 98.19 9 HIS B O 1
ATOM 835 N N . ASN B 1 10 ? 11.633 -19.266 -9.211 1 97.88 10 ASN B N 1
ATOM 836 C CA . ASN B 1 10 ? 11.039 -20.234 -8.289 1 97.88 10 ASN B CA 1
ATOM 837 C C . ASN B 1 10 ? 10.562 -19.562 -7.004 1 97.88 10 ASN B C 1
ATOM 839 O O . ASN B 1 10 ? 10.797 -20.078 -5.91 1 97.88 10 ASN B O 1
ATOM 843 N N . ALA B 1 11 ? 10.016 -18.422 -7.242 1 98.19 11 ALA B N 1
ATOM 844 C CA . ALA B 1 11 ? 9.43 -17.719 -6.098 1 98.19 11 ALA B CA 1
ATOM 845 C C . ALA B 1 11 ? 8.031 -18.266 -5.785 1 98.19 11 ALA B C 1
ATOM 847 O O . ALA B 1 11 ? 7.043 -17.547 -5.918 1 98.19 11 ALA B O 1
ATOM 848 N N . VAL B 1 12 ? 8.086 -19.516 -5.344 1 97.94 12 VAL B N 1
ATOM 849 C CA . VAL B 1 12 ? 6.871 -20.188 -4.922 1 97.94 12 VAL B CA 1
ATOM 850 C C . VAL B 1 12 ? 6.879 -20.375 -3.406 1 97.94 12 VAL B C 1
ATOM 852 O O . VAL B 1 12 ? 7.781 -21.016 -2.855 1 97.94 12 VAL B O 1
ATOM 855 N N . GLY B 1 13 ? 5.887 -19.766 -2.73 1 97.5 13 GLY B N 1
ATOM 856 C CA . GLY B 1 13 ? 5.828 -19.781 -1.278 1 97.5 13 GLY B CA 1
ATOM 857 C C . GLY B 1 13 ? 6.57 -18.641 -0.63 1 97.5 13 GLY B C 1
ATOM 858 O O . GLY B 1 13 ? 7.57 -18.156 -1.165 1 97.5 13 GLY B O 1
ATOM 859 N N . ILE B 1 14 ? 6.086 -18.281 0.508 1 95.69 14 ILE B N 1
ATOM 860 C CA . ILE B 1 14 ? 6.586 -17.109 1.215 1 95.69 14 ILE B CA 1
ATOM 861 C C . ILE B 1 14 ? 8.086 -17.25 1.473 1 95.69 14 ILE B C 1
ATOM 863 O O . ILE B 1 14 ? 8.82 -16.266 1.455 1 95.69 14 ILE B O 1
ATOM 867 N N . GLU B 1 15 ? 8.562 -18.438 1.673 1 95.06 15 GLU B N 1
ATOM 868 C CA . GLU B 1 15 ? 9.961 -18.672 2.006 1 95.06 15 GLU B CA 1
ATOM 869 C C . GLU B 1 15 ? 10.875 -18.359 0.822 1 95.06 15 GLU B C 1
ATOM 871 O O . GLU B 1 15 ? 12.078 -18.172 0.992 1 95.06 15 GLU B O 1
ATOM 876 N N . ASN B 1 16 ? 10.281 -18.266 -0.361 1 97 16 ASN B N 1
ATOM 877 C CA . ASN B 1 16 ? 11.047 -18.031 -1.578 1 97 16 ASN B CA 1
ATOM 878 C C . ASN B 1 16 ? 10.703 -16.688 -2.209 1 97 16 ASN B C 1
ATOM 880 O O . ASN B 1 16 ? 11.023 -16.438 -3.371 1 97 16 ASN B O 1
ATOM 884 N N . ALA B 1 17 ? 10.047 -15.805 -1.462 1 97.62 17 ALA B N 1
ATOM 885 C CA . ALA B 1 17 ? 9.57 -14.531 -1.983 1 97.62 17 ALA B CA 1
ATOM 886 C C . ALA B 1 17 ? 10.727 -13.688 -2.51 1 97.62 17 ALA B C 1
ATOM 888 O O . ALA B 1 17 ? 11.836 -13.742 -1.979 1 97.62 17 ALA B O 1
ATOM 889 N N . LEU B 1 18 ? 10.438 -12.938 -3.518 1 97.31 18 LEU B N 1
ATOM 890 C CA . LEU B 1 18 ? 11.367 -11.93 -4.016 1 97.31 18 LEU B CA 1
ATOM 891 C C . LEU B 1 18 ? 11 -10.547 -3.496 1 97.31 18 LEU B C 1
ATOM 893 O O . LEU B 1 18 ? 9.844 -10.125 -3.602 1 97.31 18 LEU B O 1
ATOM 897 N N . THR B 1 19 ? 11.984 -9.938 -2.973 1 95.06 19 THR B N 1
ATOM 898 C CA . THR B 1 19 ? 11.742 -8.586 -2.482 1 95.06 19 THR B CA 1
ATOM 899 C C . THR B 1 19 ? 11.547 -7.613 -3.645 1 95.06 19 THR B C 1
ATOM 901 O O . THR B 1 19 ? 11.922 -7.918 -4.781 1 95.06 19 THR B O 1
ATOM 904 N N . ILE B 1 20 ? 11.008 -6.469 -3.297 1 90.69 20 ILE B N 1
ATOM 905 C CA . ILE B 1 20 ? 10.805 -5.445 -4.316 1 90.69 20 ILE B CA 1
ATOM 906 C C . ILE B 1 20 ? 12.148 -5.023 -4.902 1 90.69 20 ILE B C 1
ATOM 908 O O . ILE B 1 20 ? 12.258 -4.773 -6.105 1 90.69 20 ILE B O 1
ATOM 912 N N . THR B 1 21 ? 13.148 -4.984 -4.047 1 91.56 21 THR B N 1
ATOM 913 C CA . THR B 1 21 ? 14.492 -4.641 -4.508 1 91.56 21 THR B CA 1
ATOM 914 C C . THR B 1 21 ? 15 -5.668 -5.512 1 91.56 21 THR B C 1
ATOM 916 O O . THR B 1 21 ? 15.539 -5.309 -6.559 1 91.56 21 THR B O 1
ATOM 919 N N . GLU B 1 22 ? 14.836 -6.91 -5.207 1 96.44 22 GLU B N 1
ATOM 920 C CA . GLU B 1 22 ? 15.242 -7.973 -6.121 1 96.44 22 GLU B CA 1
ATOM 921 C C . GLU B 1 22 ? 14.492 -7.883 -7.445 1 96.44 22 GLU B C 1
ATOM 923 O O . GLU B 1 22 ? 15.086 -8.031 -8.516 1 96.44 22 GLU B O 1
ATOM 928 N N . LEU B 1 23 ? 13.234 -7.602 -7.434 1 97.38 23 LEU B N 1
ATOM 929 C CA . LEU B 1 23 ? 12.43 -7.488 -8.648 1 97.38 23 LEU B CA 1
ATOM 930 C C . LEU B 1 23 ? 12.875 -6.301 -9.492 1 97.38 23 LEU B C 1
ATOM 932 O O . LEU B 1 23 ? 12.906 -6.387 -10.719 1 97.38 23 LEU B O 1
ATOM 936 N N . CYS B 1 24 ? 13.242 -5.242 -8.758 1 96.12 24 CYS B N 1
ATOM 937 C CA . CYS B 1 24 ? 13.758 -4.082 -9.477 1 96.12 24 CYS B CA 1
ATOM 938 C C . CYS B 1 24 ? 15.031 -4.438 -10.242 1 96.12 24 CYS B C 1
ATOM 940 O O . CYS B 1 24 ? 15.18 -4.086 -11.414 1 96.12 24 CYS B O 1
ATOM 942 N N . ILE B 1 25 ? 15.891 -5.098 -9.609 1 97.12 25 ILE B N 1
ATOM 943 C CA . ILE B 1 25 ? 17.172 -5.477 -10.195 1 97.12 25 ILE B CA 1
ATOM 944 C C . ILE B 1 25 ? 16.938 -6.438 -11.359 1 97.12 25 ILE B C 1
ATOM 946 O O . ILE B 1 25 ? 17.5 -6.27 -12.438 1 97.12 25 ILE B O 1
ATOM 950 N N . LEU B 1 26 ? 16.078 -7.383 -11.219 1 97 26 LEU B N 1
ATOM 951 C CA . LEU B 1 26 ? 15.852 -8.438 -12.203 1 97 26 LEU B CA 1
ATOM 952 C C . LEU B 1 26 ? 15.125 -7.891 -13.43 1 97 26 LEU B C 1
ATOM 954 O O . LEU B 1 26 ? 15.32 -8.383 -14.539 1 97 26 LEU B O 1
ATOM 958 N N . THR B 1 27 ? 14.289 -6.824 -13.266 1 97.06 27 THR B N 1
ATOM 959 C CA . THR B 1 27 ? 13.438 -6.363 -14.352 1 97.06 27 THR B CA 1
ATOM 960 C C . THR B 1 27 ? 13.938 -5.035 -14.906 1 97.06 27 THR B C 1
ATOM 962 O O . THR B 1 27 ? 13.531 -4.617 -15.992 1 97.06 27 THR B O 1
ATOM 965 N N . GLY B 1 28 ? 14.703 -4.27 -14.109 1 96.81 28 GLY B N 1
ATOM 966 C CA . GLY B 1 28 ? 15.125 -2.93 -14.477 1 96.81 28 GLY B CA 1
ATOM 967 C C . GLY B 1 28 ? 14.023 -1.895 -14.336 1 96.81 28 GLY B C 1
ATOM 968 O O . GLY B 1 28 ? 14.094 -0.824 -14.945 1 96.81 28 GLY B O 1
ATOM 969 N N . LYS B 1 29 ? 12.992 -2.238 -13.617 1 96.38 29 LYS B N 1
ATOM 970 C CA . LYS B 1 29 ? 11.852 -1.349 -13.422 1 96.38 29 LYS B CA 1
ATOM 971 C C . LYS B 1 29 ? 11.922 -0.654 -12.062 1 96.38 29 LYS B C 1
ATOM 973 O O . LYS B 1 29 ? 12.617 -1.113 -11.156 1 96.38 29 LYS B O 1
ATOM 978 N N . THR B 1 30 ? 11.172 0.394 -11.969 1 90.06 30 THR B N 1
ATOM 979 C CA . THR B 1 30 ? 11.07 1.111 -10.703 1 90.06 30 THR B CA 1
ATOM 980 C C . THR B 1 30 ? 10.086 0.415 -9.766 1 90.06 30 THR B C 1
ATOM 982 O O . THR B 1 30 ? 9.336 -0.467 -10.188 1 90.06 30 THR B O 1
ATOM 985 N N . ILE B 1 31 ? 10.141 0.82 -8.539 1 86.12 31 ILE B N 1
ATOM 986 C CA . ILE B 1 31 ? 9.219 0.296 -7.539 1 86.12 31 ILE B CA 1
ATOM 987 C C . ILE B 1 31 ? 7.781 0.543 -7.98 1 86.12 31 ILE B C 1
ATOM 989 O O . ILE B 1 31 ? 6.938 -0.355 -7.906 1 86.12 31 ILE B O 1
ATOM 993 N N . ARG B 1 32 ? 7.496 1.707 -8.477 1 86.06 32 ARG B N 1
ATOM 994 C CA . ARG B 1 32 ? 6.16 2.078 -8.93 1 86.06 32 ARG B CA 1
ATOM 995 C C . ARG B 1 32 ? 5.703 1.185 -10.078 1 86.06 32 ARG B C 1
ATOM 997 O O . ARG B 1 32 ? 4.559 0.722 -10.094 1 86.06 32 ARG B O 1
ATOM 1004 N N . GLU B 1 33 ? 6.594 0.95 -11.016 1 92.38 33 GLU B N 1
ATOM 1005 C CA . GLU B 1 33 ? 6.262 0.11 -12.164 1 92.38 33 GLU B CA 1
ATOM 1006 C C . GLU B 1 33 ? 6.004 -1.332 -11.734 1 92.38 33 GLU B C 1
ATOM 1008 O O . GLU B 1 33 ? 5.129 -2 -12.289 1 92.38 33 GLU B O 1
ATOM 1013 N N . ILE B 1 34 ? 6.746 -1.803 -10.75 1 94.25 34 ILE B N 1
ATOM 1014 C CA . ILE B 1 34 ? 6.562 -3.162 -10.25 1 94.25 34 ILE B CA 1
ATOM 1015 C C . ILE B 1 34 ? 5.203 -3.285 -9.562 1 94.25 34 ILE B C 1
ATOM 1017 O O . ILE B 1 34 ? 4.434 -4.203 -9.859 1 94.25 34 ILE B O 1
ATOM 1021 N N . THR B 1 35 ? 4.949 -2.377 -8.672 1 91.31 35 THR B N 1
ATOM 1022 C CA . THR B 1 35 ? 3.699 -2.422 -7.926 1 91.31 35 THR B CA 1
ATOM 1023 C C . THR B 1 35 ? 2.502 -2.326 -8.867 1 91.31 35 THR B C 1
ATOM 1025 O O . THR B 1 35 ? 1.516 -3.047 -8.703 1 91.31 35 THR B O 1
ATOM 1028 N N . LYS B 1 36 ? 2.58 -1.509 -9.875 1 92.88 36 LYS B N 1
ATOM 1029 C CA . LYS B 1 36 ? 1.522 -1.4 -10.875 1 92.88 36 LYS B CA 1
ATOM 1030 C C . LYS B 1 36 ? 1.354 -2.709 -11.641 1 92.88 36 LYS B C 1
ATOM 1032 O O . LYS B 1 36 ? 0.231 -3.143 -11.898 1 92.88 36 LYS B O 1
ATOM 1037 N N . ALA B 1 37 ? 2.469 -3.264 -12.078 1 96.25 37 ALA B N 1
ATOM 1038 C CA . ALA B 1 37 ? 2.43 -4.52 -12.82 1 96.25 37 ALA B CA 1
ATOM 1039 C C . ALA B 1 37 ? 1.811 -5.637 -11.977 1 96.25 37 ALA B C 1
ATOM 1041 O O . ALA B 1 37 ? 1.03 -6.441 -12.484 1 96.25 37 ALA B O 1
ATOM 1042 N N . VAL B 1 38 ? 2.156 -5.742 -10.703 1 97.06 38 VAL B N 1
ATOM 1043 C CA . VAL B 1 38 ? 1.581 -6.727 -9.789 1 97.06 38 VAL B CA 1
ATOM 1044 C C . VAL B 1 38 ? 0.065 -6.551 -9.727 1 97.06 38 VAL B C 1
ATOM 1046 O O . VAL B 1 38 ? -0.686 -7.52 -9.852 1 97.06 38 VAL B O 1
ATOM 1049 N N . GLU B 1 39 ? -0.34 -5.34 -9.586 1 95.88 39 GLU B N 1
ATOM 1050 C CA . GLU B 1 39 ? -1.767 -5.047 -9.5 1 95.88 39 GLU B CA 1
ATOM 1051 C C . GLU B 1 39 ? -2.498 -5.453 -10.773 1 95.88 39 GLU B C 1
ATOM 1053 O O . GLU B 1 39 ? -3.557 -6.082 -10.711 1 95.88 39 GLU B O 1
ATOM 1058 N N . ASP B 1 40 ? -1.942 -5.094 -11.836 1 96.56 40 ASP B N 1
ATOM 1059 C CA . ASP B 1 40 ? -2.564 -5.402 -13.117 1 96.56 40 ASP B CA 1
ATOM 1060 C C . ASP B 1 40 ? -2.672 -6.91 -13.328 1 96.56 40 ASP B C 1
ATOM 1062 O O . ASP B 1 40 ? -3.691 -7.402 -13.812 1 96.56 40 ASP B O 1
ATOM 1066 N N . GLU B 1 41 ? -1.674 -7.598 -13.031 1 97.81 41 GLU B N 1
ATOM 1067 C CA . GLU B 1 41 ? -1.676 -9.047 -13.211 1 97.81 41 GLU B CA 1
ATOM 1068 C C . GLU B 1 41 ? -2.648 -9.719 -12.25 1 97.81 41 GLU B C 1
ATOM 1070 O O . GLU B 1 41 ? -3.32 -10.688 -12.617 1 97.81 41 GLU B O 1
ATOM 1075 N N . ARG B 1 42 ? -2.689 -9.219 -11.023 1 96.94 42 ARG B N 1
ATOM 1076 C CA . ARG B 1 42 ? -3.695 -9.727 -10.094 1 96.94 42 ARG B CA 1
ATOM 1077 C C . ARG B 1 42 ? -5.102 -9.562 -10.672 1 96.94 42 ARG B C 1
ATOM 1079 O O . ARG B 1 42 ? -5.898 -10.508 -10.641 1 96.94 42 ARG B O 1
ATOM 1086 N N . LYS B 1 43 ? -5.359 -8.461 -11.164 1 95.5 43 LYS B N 1
ATOM 1087 C CA . LYS B 1 43 ? -6.684 -8.164 -11.711 1 95.5 43 LYS B CA 1
ATOM 1088 C C . LYS B 1 43 ? -6.996 -9.047 -12.914 1 95.5 43 LYS B C 1
ATOM 1090 O O . LYS B 1 43 ? -8.164 -9.359 -13.172 1 95.5 43 LYS B O 1
ATOM 1095 N N . SER B 1 44 ? -5.945 -9.445 -13.562 1 95.75 44 SER B N 1
ATOM 1096 C CA . SER B 1 44 ? -6.121 -10.281 -14.742 1 95.75 44 SER B CA 1
ATOM 1097 C C . SER B 1 44 ? -6.23 -11.758 -14.367 1 95.75 44 SER B C 1
ATOM 1099 O O . SER B 1 44 ? -6.359 -12.617 -15.242 1 95.75 44 SER B O 1
ATOM 1101 N N . GLY B 1 45 ? -6.008 -12.047 -13.086 1 95.12 45 GLY B N 1
ATOM 1102 C CA . GLY B 1 45 ? -6.285 -13.414 -12.664 1 95.12 45 GLY B CA 1
ATOM 1103 C C . GLY B 1 45 ? -5.066 -14.125 -12.109 1 95.12 45 GLY B C 1
ATOM 1104 O O . GLY B 1 45 ? -5.148 -15.281 -11.703 1 95.12 45 GLY B O 1
ATOM 1105 N N . VAL B 1 46 ? -3.975 -13.477 -12.109 1 96.94 46 VAL B N 1
ATOM 1106 C CA . VAL B 1 46 ? -2.758 -14.102 -11.602 1 96.94 46 VAL B CA 1
ATOM 1107 C C . VAL B 1 46 ? -2.717 -13.992 -10.078 1 96.94 46 VAL B C 1
ATOM 1109 O O . VAL B 1 46 ? -2.936 -12.914 -9.523 1 96.94 46 VAL B O 1
ATOM 1112 N N . LEU B 1 47 ? -2.393 -15.102 -9.398 1 97.5 47 LEU B N 1
ATOM 1113 C CA . LEU B 1 47 ? -2.402 -15.117 -7.941 1 97.5 47 LEU B CA 1
ATOM 1114 C C . LEU B 1 47 ? -1.027 -14.773 -7.383 1 97.5 47 LEU B C 1
ATOM 1116 O O . LEU B 1 47 ? -0.299 -15.648 -6.922 1 97.5 47 LEU B O 1
ATOM 1120 N N . ILE B 1 48 ? -0.759 -13.523 -7.387 1 98.31 48 ILE B N 1
ATOM 1121 C CA . ILE B 1 48 ? 0.484 -13.047 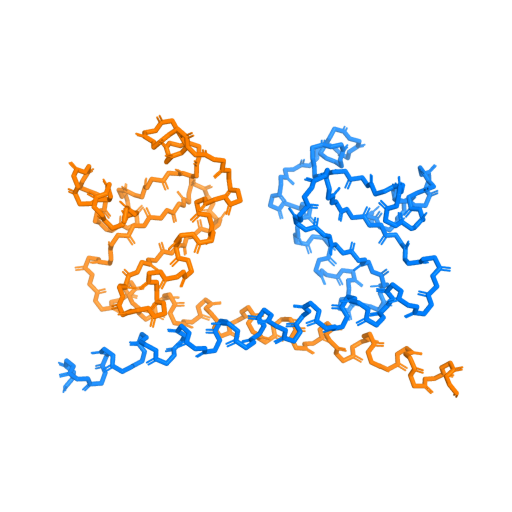-6.789 1 98.31 48 ILE B CA 1
ATOM 1122 C C . ILE B 1 48 ? 0.235 -12.633 -5.344 1 98.31 48 ILE B C 1
ATOM 1124 O O . ILE B 1 48 ? -0.6 -11.766 -5.074 1 98.31 48 ILE B O 1
ATOM 1128 N N . CYS B 1 49 ? 0.948 -13.242 -4.438 1 97.94 49 CYS B N 1
ATOM 1129 C CA . CYS B 1 49 ? 0.877 -12.883 -3.023 1 97.94 49 CYS B CA 1
ATOM 1130 C C . CYS B 1 49 ? 1.974 -11.891 -2.654 1 97.94 49 CYS B C 1
ATOM 1132 O O . CYS B 1 49 ? 2.994 -11.805 -3.34 1 97.94 49 CYS B O 1
ATOM 1134 N N . SER B 1 50 ? 1.699 -11.188 -1.604 1 96.38 50 SER B N 1
ATOM 1135 C CA . SER B 1 50 ? 2.684 -10.234 -1.098 1 96.38 50 SER B CA 1
ATOM 1136 C C . SER B 1 50 ? 2.684 -10.195 0.427 1 96.38 50 SER B C 1
ATOM 1138 O O . SER B 1 50 ? 1.649 -10.422 1.059 1 96.38 50 SER B O 1
ATOM 1140 N N . ARG B 1 51 ? 3.807 -9.984 0.971 1 91.06 51 ARG B N 1
ATOM 1141 C CA . ARG B 1 51 ? 3.975 -9.789 2.408 1 91.06 51 ARG B CA 1
ATOM 1142 C C . ARG B 1 51 ? 4.895 -8.609 2.697 1 91.06 51 ARG B C 1
ATOM 1144 O O . ARG B 1 51 ? 5.953 -8.477 2.084 1 91.06 51 ARG B O 1
ATOM 1151 N N . MET B 1 52 ? 4.48 -7.707 3.541 1 78.12 52 MET B N 1
ATOM 1152 C CA . MET B 1 52 ? 5.234 -6.508 3.891 1 78.12 52 MET B CA 1
ATOM 1153 C C . MET B 1 52 ? 6.062 -6.738 5.152 1 78.12 52 MET B C 1
ATOM 1155 O O . MET B 1 52 ? 6.996 -5.98 5.43 1 78.12 52 MET B O 1
ATOM 1159 N N . GLU B 1 53 ? 5.758 -7.805 5.895 1 76.56 53 GLU B N 1
ATOM 1160 C CA . GLU B 1 53 ? 6.457 -8.055 7.152 1 76.56 53 GLU B CA 1
ATOM 1161 C C . GLU B 1 53 ? 7.68 -8.945 6.938 1 76.56 53 GLU B C 1
ATOM 1163 O O . GLU B 1 53 ? 7.664 -9.836 6.09 1 76.56 53 GLU B O 1
ATOM 1168 N N . GLY B 1 54 ? 8.734 -8.633 7.785 1 76.25 54 GLY B N 1
ATOM 1169 C CA . GLY B 1 54 ? 9.953 -9.406 7.641 1 76.25 54 GLY B CA 1
ATOM 1170 C C . GLY B 1 54 ? 10.703 -9.117 6.355 1 76.25 54 GLY B C 1
ATOM 1171 O O . GLY B 1 54 ? 10.852 -7.957 5.969 1 76.25 54 GLY B O 1
ATOM 1172 N N . LYS B 1 55 ? 11.445 -10.289 5.758 1 73.94 55 LYS B N 1
ATOM 1173 C CA . LYS B 1 55 ? 12.094 -10.078 4.469 1 73.94 55 LYS B CA 1
ATOM 1174 C C . LYS B 1 55 ? 11.078 -9.688 3.396 1 73.94 55 LYS B C 1
ATOM 1176 O O . LYS B 1 55 ? 11.336 -8.789 2.588 1 73.94 55 LYS B O 1
ATOM 1181 N N . GLY B 1 56 ? 9.812 -10.289 3.586 1 82.38 56 GLY B N 1
ATOM 1182 C CA . GLY B 1 56 ? 8.648 -9.984 2.766 1 82.38 56 GLY B CA 1
ATOM 1183 C C . GLY B 1 56 ? 8.938 -10.047 1.277 1 82.38 56 GLY B C 1
ATOM 1184 O O . GLY B 1 56 ? 9.953 -10.602 0.858 1 82.38 56 GLY B O 1
ATOM 1185 N N . GLY B 1 57 ? 7.973 -9.719 0.393 1 95.06 57 GLY B N 1
ATOM 1186 C CA . GLY B 1 57 ? 8.078 -9.719 -1.058 1 95.06 57 GLY B CA 1
ATOM 1187 C C . GLY B 1 57 ? 6.898 -10.375 -1.744 1 95.06 57 GLY B C 1
ATOM 1188 O O . GLY B 1 57 ? 5.812 -10.477 -1.165 1 95.06 57 GLY B O 1
ATOM 1189 N N . TYR B 1 58 ? 7.184 -10.648 -2.965 1 98.12 58 TYR B N 1
ATOM 1190 C CA . TYR B 1 58 ? 6.148 -11.203 -3.834 1 98.12 58 TYR B CA 1
ATOM 1191 C C . TYR B 1 58 ? 6.441 -12.656 -4.176 1 98.12 58 TYR B C 1
ATOM 1193 O O . TYR B 1 58 ? 7.602 -13.047 -4.332 1 98.12 58 TYR B O 1
ATOM 1201 N N . PHE B 1 59 ? 5.43 -13.461 -4.277 1 98.44 59 PHE B N 1
ATOM 1202 C CA . PHE B 1 59 ? 5.609 -14.883 -4.559 1 98.44 59 PHE B CA 1
ATOM 1203 C C . PHE B 1 59 ? 4.32 -15.492 -5.102 1 98.44 59 PHE B C 1
A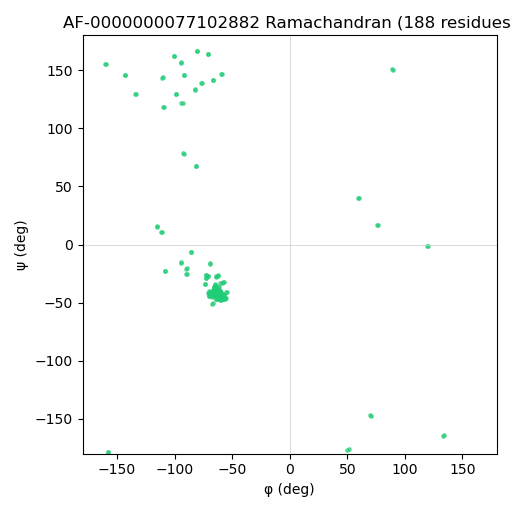TOM 1205 O O . PHE B 1 59 ? 3.236 -14.945 -4.898 1 98.44 59 PHE B O 1
ATOM 1212 N N . MET B 1 60 ? 4.504 -16.578 -5.836 1 98.31 60 MET B N 1
ATOM 1213 C CA . MET B 1 60 ? 3.369 -17.438 -6.164 1 98.31 60 MET B CA 1
ATOM 1214 C C . MET B 1 60 ? 2.979 -18.297 -4.965 1 98.31 60 MET B C 1
ATOM 1216 O O . MET B 1 60 ? 3.846 -18.812 -4.258 1 98.31 60 MET B O 1
ATOM 1220 N N . PRO B 1 61 ? 1.643 -18.438 -4.742 1 97.94 61 PRO B N 1
ATOM 1221 C CA . PRO B 1 61 ? 1.266 -19.266 -3.598 1 97.94 61 PRO B CA 1
ATOM 1222 C C . PRO B 1 61 ? 1.644 -20.734 -3.785 1 97.94 61 PRO B C 1
ATOM 1224 O O . PRO B 1 61 ? 1.536 -21.266 -4.891 1 97.94 61 PRO B O 1
ATOM 1227 N N . ALA B 1 62 ? 2.104 -21.359 -2.643 1 97.38 62 ALA B N 1
ATOM 1228 C CA . ALA B 1 62 ? 2.477 -22.766 -2.68 1 97.38 62 ALA B CA 1
ATOM 1229 C C . ALA B 1 62 ? 1.281 -23.656 -2.359 1 97.38 62 ALA B C 1
ATOM 1231 O O . ALA B 1 62 ? 1.267 -24.844 -2.713 1 97.38 62 ALA B O 1
ATOM 1232 N N . ASN B 1 63 ? 0.299 -23.062 -1.585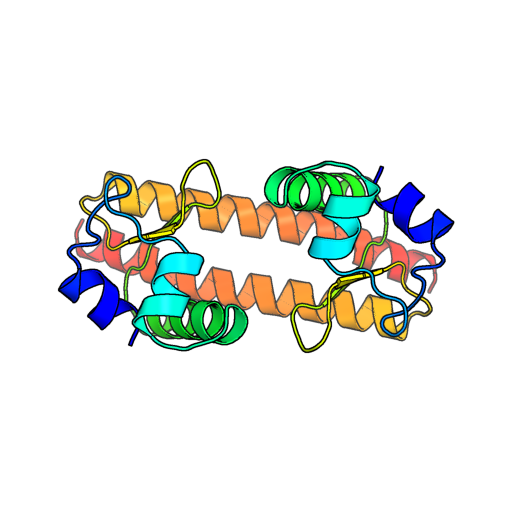 1 96.19 63 ASN B N 1
ATOM 1233 C CA . ASN B 1 63 ? -0.857 -23.828 -1.139 1 96.19 63 ASN B CA 1
ATOM 1234 C C . ASN B 1 63 ? -2.039 -22.922 -0.802 1 96.19 63 ASN B C 1
ATOM 1236 O O . ASN B 1 63 ? -1.934 -21.703 -0.896 1 96.19 63 ASN B O 1
ATOM 1240 N N . ASP B 1 64 ? -3.105 -23.594 -0.363 1 94.69 64 ASP B N 1
ATOM 1241 C CA . ASP B 1 64 ? -4.34 -22.859 -0.1 1 94.69 64 ASP B CA 1
ATOM 1242 C C . ASP B 1 64 ? -4.199 -21.984 1.141 1 94.69 64 ASP B C 1
ATOM 1244 O O . ASP B 1 64 ? -4.848 -20.938 1.244 1 94.69 64 ASP B O 1
ATOM 1248 N N . VAL B 1 65 ? -3.336 -22.422 1.998 1 96.06 65 VAL B N 1
ATOM 1249 C CA . VAL B 1 65 ? -3.139 -21.656 3.227 1 96.06 65 VAL B CA 1
ATOM 1250 C C . VAL B 1 65 ? -2.562 -20.281 2.896 1 96.06 65 VAL B C 1
ATOM 1252 O O . VAL B 1 65 ? -2.98 -19.281 3.471 1 96.06 65 VAL B O 1
ATOM 1255 N N . GLU B 1 66 ? -1.701 -20.219 1.918 1 96.31 66 GLU B N 1
ATOM 1256 C CA . GLU B 1 66 ? -1.098 -18.953 1.516 1 96.31 66 GLU B CA 1
ATOM 1257 C C . GLU B 1 66 ? -2.098 -18.078 0.763 1 96.31 66 GLU B C 1
ATOM 1259 O O . GLU B 1 66 ? -2.076 -16.859 0.886 1 96.31 66 GLU B O 1
ATOM 1264 N N . ILE B 1 67 ? -2.971 -18.703 0.017 1 96.44 67 ILE B N 1
ATOM 1265 C CA . ILE B 1 67 ? -4.02 -17.953 -0.677 1 96.44 67 ILE B CA 1
ATOM 1266 C C . ILE B 1 67 ? -4.988 -17.359 0.34 1 96.44 67 ILE B C 1
ATOM 1268 O O . ILE B 1 67 ? -5.336 -16.172 0.251 1 96.44 67 ILE B O 1
ATOM 1272 N N . GLN B 1 68 ? -5.316 -18.156 1.33 1 95.94 68 GLN B N 1
ATOM 1273 C CA . GLN B 1 68 ? -6.219 -17.688 2.375 1 95.94 68 GLN B CA 1
ATOM 1274 C C . GLN B 1 68 ? -5.582 -16.547 3.172 1 95.94 68 GLN B C 1
ATOM 1276 O O . GLN B 1 68 ? -6.258 -15.586 3.539 1 95.94 68 GLN B O 1
ATOM 1281 N N . SER B 1 69 ? -4.312 -16.719 3.4 1 95.31 69 SER B N 1
ATOM 1282 C CA . SER B 1 69 ? -3.594 -15.68 4.117 1 95.31 69 SER B CA 1
ATOM 1283 C C . SER B 1 69 ? -3.59 -14.375 3.326 1 95.31 69 SER B C 1
ATOM 1285 O O . SER B 1 69 ? -3.729 -13.289 3.902 1 95.31 69 SER B O 1
ATOM 1287 N N . GLN B 1 70 ? -3.4 -14.469 2.023 1 96.5 70 GLN B N 1
ATOM 1288 C CA . GLN B 1 70 ? -3.414 -13.289 1.171 1 96.5 70 GLN B CA 1
ATOM 1289 C C . GLN B 1 70 ? -4.793 -12.633 1.161 1 96.5 70 GLN B C 1
ATOM 1291 O O . GLN B 1 70 ? -4.906 -11.406 1.222 1 96.5 70 GLN B O 1
ATOM 1296 N N . LEU B 1 71 ? -5.855 -13.461 1.129 1 95.62 71 LEU B N 1
ATOM 1297 C CA . LEU B 1 71 ? -7.227 -12.961 1.188 1 95.62 71 LEU B CA 1
ATOM 1298 C C . LEU B 1 71 ? -7.465 -12.18 2.477 1 95.62 71 LEU B C 1
ATOM 1300 O O . LEU B 1 71 ? -8.008 -11.078 2.447 1 95.62 71 LEU B O 1
ATOM 1304 N N . ALA B 1 72 ? -7.027 -12.75 3.559 1 95.31 72 ALA B N 1
ATOM 1305 C CA . ALA B 1 72 ? -7.184 -12.086 4.852 1 95.31 72 ALA B CA 1
ATOM 1306 C C . ALA B 1 72 ? -6.445 -10.758 4.883 1 95.31 72 ALA B C 1
ATOM 1308 O O . ALA B 1 72 ? -6.941 -9.773 5.445 1 95.31 72 ALA B O 1
ATOM 1309 N N . SER B 1 73 ? -5.258 -10.75 4.27 1 93.88 73 SER B N 1
ATOM 1310 C CA . SER B 1 73 ? -4.453 -9.531 4.238 1 93.88 73 SER B CA 1
ATOM 1311 C C . SER B 1 73 ? -5.148 -8.438 3.439 1 93.88 73 SER B C 1
ATOM 1313 O O . SER B 1 73 ? -5.141 -7.27 3.84 1 93.88 73 SER B O 1
ATOM 1315 N N . PHE B 1 74 ? -5.746 -8.734 2.262 1 93.75 74 PHE 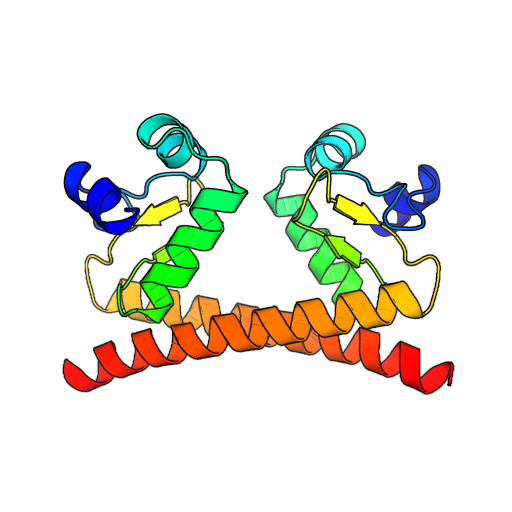B N 1
ATOM 1316 C CA . PHE B 1 74 ? -6.492 -7.766 1.469 1 93.75 74 PHE B CA 1
ATOM 1317 C C . PHE B 1 74 ? -7.66 -7.203 2.266 1 93.75 74 PHE B C 1
ATOM 1319 O O . PHE B 1 74 ? -7.891 -5.988 2.271 1 93.75 74 PHE B O 1
ATOM 1326 N N . GLU B 1 75 ? -8.375 -8.117 2.979 1 94.12 75 GLU B N 1
ATOM 1327 C CA . GLU B 1 75 ? -9.547 -7.684 3.738 1 94.12 75 GLU B CA 1
ATOM 1328 C C . GLU B 1 75 ? -9.148 -6.734 4.863 1 94.12 75 GLU B C 1
ATOM 1330 O O . GLU B 1 75 ? -9.836 -5.734 5.109 1 94.12 75 GLU B O 1
ATOM 1335 N N . ARG B 1 76 ? -8.062 -7.09 5.547 1 91.69 76 ARG B N 1
ATOM 1336 C CA . ARG B 1 76 ? -7.57 -6.219 6.609 1 91.69 76 ARG B CA 1
ATOM 1337 C C . ARG B 1 76 ? -7.172 -4.852 6.055 1 91.69 76 ARG B C 1
ATOM 1339 O O . ARG B 1 76 ? -7.469 -3.82 6.66 1 91.69 76 ARG B O 1
ATOM 1346 N N . ARG B 1 77 ? -6.57 -4.793 4.926 1 89.69 77 ARG B N 1
ATOM 1347 C CA . ARG B 1 77 ? -6.133 -3.543 4.309 1 89.69 77 ARG B CA 1
ATOM 1348 C C . ARG B 1 77 ? -7.328 -2.695 3.885 1 89.69 77 ARG B C 1
ATOM 1350 O O . ARG B 1 77 ? -7.355 -1.486 4.125 1 89.69 77 ARG B O 1
ATOM 1357 N N . ILE B 1 78 ? -8.258 -3.359 3.289 1 92.69 78 ILE B N 1
ATOM 1358 C CA . ILE B 1 78 ? -9.469 -2.664 2.863 1 92.69 78 ILE B CA 1
ATOM 1359 C C . ILE B 1 78 ? -10.172 -2.062 4.078 1 92.69 78 ILE B C 1
ATOM 1361 O O . ILE B 1 78 ? -10.594 -0.903 4.047 1 92.69 78 ILE B O 1
ATOM 1365 N N . LYS B 1 79 ? -10.242 -2.893 5.09 1 92.88 79 LYS B N 1
ATOM 1366 C CA . LYS B 1 79 ? -10.883 -2.408 6.312 1 92.88 79 LYS B CA 1
ATOM 1367 C C . LYS B 1 79 ? -10.133 -1.202 6.879 1 92.88 79 LYS B C 1
ATOM 1369 O O . LYS B 1 79 ? -10.758 -0.205 7.254 1 92.88 79 LYS B O 1
ATOM 1374 N N . SER B 1 80 ? -8.867 -1.338 6.957 1 92.81 80 SER B N 1
ATOM 1375 C CA . SER B 1 80 ? -8.047 -0.255 7.492 1 92.81 80 SER B CA 1
ATOM 1376 C C . SER B 1 80 ? -8.211 1.021 6.672 1 92.81 80 SER B C 1
ATOM 1378 O O . SER B 1 80 ? -8.406 2.102 7.23 1 92.81 80 SER B O 1
ATOM 1380 N N . GLN B 1 81 ? -8.18 0.955 5.379 1 92.44 81 GLN B N 1
ATOM 1381 C CA . GLN B 1 81 ? -8.328 2.107 4.496 1 92.44 81 GLN B CA 1
ATOM 1382 C C . GLN B 1 81 ? -9.719 2.719 4.617 1 92.44 81 GLN B C 1
ATOM 1384 O O . GLN B 1 81 ? -9.883 3.936 4.5 1 92.44 81 GLN B O 1
ATOM 1389 N N . SER B 1 82 ? -10.719 1.837 4.844 1 92.5 82 SER B N 1
ATOM 1390 C CA . SER B 1 82 ? -12.094 2.314 4.988 1 92.5 82 SER B CA 1
ATOM 1391 C C . SER B 1 82 ? -12.258 3.152 6.25 1 92.5 82 SER B C 1
ATOM 1393 O O . SER B 1 82 ? -12.984 4.148 6.254 1 92.5 82 SER B O 1
ATOM 1395 N N . ILE B 1 83 ? -11.617 2.701 7.312 1 93.19 83 ILE B N 1
ATOM 1396 C CA . ILE B 1 83 ? -11.641 3.465 8.555 1 93.19 83 ILE B CA 1
ATOM 1397 C C . ILE B 1 83 ? -11.023 4.844 8.32 1 93.19 83 ILE B C 1
ATOM 1399 O O . ILE B 1 83 ? -11.617 5.863 8.695 1 93.19 83 ILE B O 1
ATOM 1403 N N . THR B 1 84 ? -9.945 4.898 7.664 1 93.62 84 THR B N 1
ATOM 1404 C CA . THR B 1 84 ? -9.266 6.152 7.375 1 93.62 84 THR B CA 1
ATOM 1405 C C . THR B 1 84 ? -10.109 7.031 6.461 1 93.62 84 THR B C 1
ATOM 1407 O O . THR B 1 84 ? -10.18 8.25 6.648 1 93.62 84 THR B O 1
ATOM 1410 N N . LEU B 1 85 ? -10.719 6.422 5.453 1 94.31 85 LEU B N 1
ATOM 1411 C CA . LEU B 1 85 ? -11.594 7.141 4.539 1 94.31 85 LEU B CA 1
ATOM 1412 C C . LEU B 1 85 ? -12.703 7.859 5.305 1 94.31 85 LEU B C 1
ATOM 1414 O O . LEU B 1 85 ? -13.023 9.008 5.004 1 94.31 85 LEU B O 1
ATOM 1418 N N . ARG B 1 86 ? -13.289 7.258 6.309 1 94.25 86 ARG B N 1
ATOM 1419 C CA . ARG B 1 86 ? -14.359 7.852 7.105 1 94.25 86 ARG B CA 1
ATOM 1420 C C . ARG B 1 86 ? -13.852 9.055 7.895 1 94.25 86 ARG B C 1
ATOM 1422 O O . ARG B 1 86 ? -14.57 10.047 8.055 1 94.25 86 ARG B O 1
ATOM 1429 N N . VAL B 1 87 ? -12.68 8.898 8.359 1 93.75 87 VAL B N 1
ATOM 1430 C CA . VAL B 1 87 ? -12.078 9.992 9.117 1 93.75 87 VAL B CA 1
ATOM 1431 C C . VAL B 1 87 ? -11.953 11.227 8.234 1 93.75 87 VAL B C 1
ATOM 1433 O O . VAL B 1 87 ? -12.336 12.328 8.641 1 93.75 87 VAL B O 1
ATOM 1436 N N . PHE B 1 88 ? -11.469 11.055 7.004 1 95.06 88 PHE B N 1
ATOM 1437 C CA . PHE B 1 88 ? -11.312 12.164 6.066 1 95.06 88 PHE B CA 1
ATOM 1438 C C . PHE B 1 88 ? -12.672 12.734 5.68 1 95.06 88 PHE B C 1
ATOM 1440 O O . PHE B 1 88 ? -12.844 13.953 5.613 1 95.06 88 PHE B O 1
ATOM 1447 N N . ARG B 1 89 ? -13.609 11.875 5.473 1 93.69 89 ARG B N 1
ATOM 1448 C CA . ARG B 1 89 ? -14.945 12.297 5.078 1 93.69 89 ARG B CA 1
ATOM 1449 C C . ARG B 1 89 ? -15.609 13.109 6.184 1 93.69 89 ARG B C 1
ATOM 1451 O O . ARG B 1 89 ? -16.281 14.117 5.91 1 93.69 89 ARG B O 1
ATOM 1458 N N . ARG B 1 90 ? -15.461 12.602 7.379 1 92.75 90 ARG B N 1
ATOM 1459 C CA . ARG B 1 90 ? -16.047 13.297 8.523 1 92.75 90 ARG B CA 1
ATOM 1460 C C . ARG B 1 90 ? -15.484 14.719 8.641 1 92.75 90 ARG B C 1
ATOM 1462 O O . ARG B 1 90 ? -16.219 15.656 8.93 1 92.75 90 ARG B O 1
ATOM 1469 N N . TYR B 1 91 ? -14.195 14.836 8.438 1 90.38 91 TYR B N 1
ATOM 1470 C CA . TYR B 1 91 ? -13.57 16.156 8.477 1 90.38 91 TYR B CA 1
ATOM 1471 C C . TYR B 1 91 ? -14.188 17.078 7.438 1 90.38 91 TYR B C 1
ATOM 1473 O O . TYR B 1 91 ? -14.477 18.234 7.73 1 90.38 91 TYR B O 1
ATOM 1481 N N . MET B 1 92 ? -14.336 16.594 6.223 1 90.19 92 MET B N 1
ATOM 1482 C CA . MET B 1 92 ? -14.883 17.406 5.137 1 90.19 92 MET B CA 1
ATOM 1483 C C . MET B 1 92 ? -16.328 17.797 5.426 1 90.19 92 MET B C 1
ATOM 1485 O O . MET B 1 92 ? -16.75 18.906 5.082 1 90.19 92 MET B O 1
ATOM 1489 N N . LYS B 1 93 ? -17.078 16.969 6.031 1 89 93 LYS B N 1
ATOM 1490 C CA . LYS B 1 93 ? -18.469 17.234 6.352 1 89 93 LYS B CA 1
ATOM 1491 C C . LYS B 1 93 ? -18.594 18.297 7.445 1 89 93 LYS B C 1
ATOM 1493 O O . LYS B 1 93 ? -19.5 19.125 7.406 1 89 93 LYS B O 1
ATOM 1498 N N . GLU B 1 94 ? -17.734 18.188 8.375 1 87.56 94 GLU B N 1
ATOM 1499 C CA . GLU B 1 94 ? -17.781 19.109 9.516 1 87.56 94 GLU B CA 1
ATOM 1500 C C . GLU B 1 94 ? -17.312 20.516 9.109 1 87.56 94 GLU B C 1
ATOM 1502 O O . GLU B 1 94 ? -17.672 21.5 9.758 1 87.56 94 GLU B O 1
ATOM 1507 N N . ARG B 1 95 ? -16.484 20.594 8.102 1 77.06 95 ARG B N 1
ATOM 1508 C CA . ARG B 1 95 ? -16.016 21.891 7.656 1 77.06 95 ARG B CA 1
ATOM 1509 C C . ARG B 1 95 ? -16.938 22.484 6.605 1 77.06 95 ARG B C 1
ATOM 1511 O O . ARG B 1 95 ? -16.844 23.672 6.277 1 77.06 95 ARG B O 1
ATOM 1518 N N . ALA B 1 96 ? -17.672 21.594 6.027 1 63.81 96 ALA B N 1
ATOM 1519 C CA . ALA B 1 96 ? -18.688 22.125 5.121 1 63.81 96 ALA B CA 1
ATOM 1520 C C . ALA B 1 96 ? -19.859 22.703 5.898 1 63.81 96 ALA B C 1
ATOM 1522 O O . ALA B 1 96 ? -20.188 22.234 6.988 1 63.81 96 ALA B O 1
#